Protein 7UBJ (pdb70)

Nearest PDB structures (foldseek):
  4mo1-assembly2_B  TM=9.821E-01  e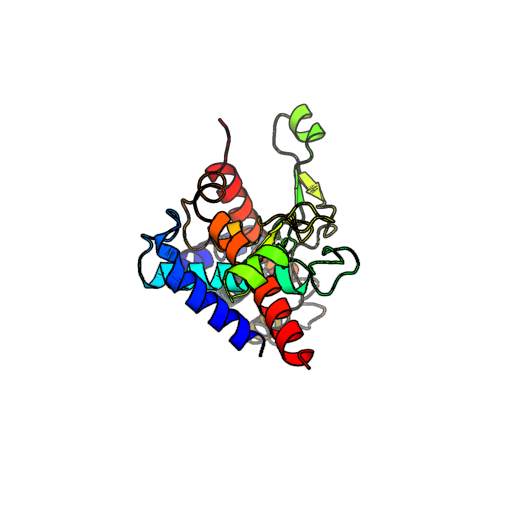=2.673E-22  Lambdavirus lambda
  7ubl-assembly1_A  TM=6.585E-01  e=7.766E-20  Escherichia phage Lambda
  7ubn-assembly1_Q  TM=6.819E-01  e=1.746E-19  Escherichia coli
  7ubm-assembly1_Q  TM=6.775E-01  e=7.863E-19  Escherichia phage Lambda
  4mo1-assembly2_B  TM=1.003E+00  e=5.211E-23  Lambdavirus lambda

Structure (mmCIF, N/CA/C/O backbone):
data_7UBJ
#
_entry.id   7UBJ
#
_cell.length_a   54.341
_cell.length_b   54.341
_cell.length_c   110.090
_cell.angle_alpha   90.000
_cell.angle_beta   90.000
_cell.angle_gamma   120.000
#
_symmetry.space_group_name_H-M   'P 32'
#
loop_
_entity.id
_entity.type
_entity.pdbx_description
1 polymer 'Antitermination protein Q'
2 non-polymer 'ZINC ION'
3 non-polymer 'CHLORIDE ION'
4 non-polymer GLYCEROL
5 non-polymer 1,2-ETHANEDIOL
6 non-polymer DI(HYDROXYETHYL)ETHER
7 non-polymer 'PHOSPHATE ION'
8 water water
#
loop_
_atom_site.group_PDB
_atom_site.id
_atom_site.type_symbol
_atom_site.label_atom_id
_atom_site.label_alt_id
_atom_site.label_comp_id
_atom_site.label_asym_id
_atom_site.label_entity_id
_atom_site.label_seq_id
_atom_site.pdbx_PDB_ins_code
_atom_site.Cartn_x
_atom_site.Cartn_y
_atom_site.Cartn_z
_atom_site.occupancy
_atom_site.B_iso_or_equiv
_atom_site.auth_seq_id
_atom_site.auth_comp_id
_atom_site.auth_asym_id
_atom_site.auth_atom_id
_atom_site.pdbx_PDB_model_num
ATOM 1 N N . SER A 1 1 ? -14.896 1.959 20.254 1.00 38.08 61 SER A N 1
ATOM 2 C CA . SER A 1 1 ? -16.325 2.279 20.226 1.00 47.06 61 SER A CA 1
ATOM 3 C C . SER A 1 1 ? -17.009 1.524 19.086 1.00 43.22 61 SER A C 1
ATOM 4 O O . SER A 1 1 ? -17.498 0.412 19.277 1.00 46.61 61 SER A O 1
ATOM 11 N N . ASP A 1 2 ? -17.065 2.138 17.902 1.00 43.39 62 ASP A N 1
ATOM 12 C CA . ASP A 1 2 ? -17.403 1.380 16.702 1.00 49.53 62 ASP A CA 1
ATOM 13 C C . ASP A 1 2 ? -16.363 0.296 16.450 1.00 37.97 62 ASP A C 1
ATOM 14 O O . ASP A 1 2 ? -16.703 -0.833 16.071 1.00 27.71 62 ASP A O 1
ATOM 23 N N . LYS A 1 3 ? -15.087 0.629 16.656 1.00 42.57 63 LYS A N 1
ATOM 24 C CA . LYS A 1 3 ? -14.009 -0.345 16.507 1.00 32.02 63 LYS A CA 1
ATOM 25 C C . LYS A 1 3 ? -14.117 -1.439 17.557 1.00 28.77 63 LYS A C 1
ATOM 26 O O . LYS A 1 3 ? -13.999 -2.629 17.242 1.00 26.71 63 LYS A O 1
ATOM 45 N N . GLN A 1 4 ? -14.348 -1.062 18.816 1.00 30.90 64 GLN A N 1
ATOM 46 C CA . GLN A 1 4 ? -14.435 -2.074 19.864 1.00 31.72 64 GLN A CA 1
ATOM 47 C C . GLN A 1 4 ? -15.648 -2.973 19.661 1.00 32.13 64 GLN A C 1
ATOM 48 O O . GLN A 1 4 ? -15.581 -4.180 19.920 1.00 26.70 64 GLN A O 1
ATOM 62 N N . LYS A 1 5 ? -16.758 -2.413 19.176 1.00 29.31 65 LYS A N 1
ATOM 63 C CA . LYS A 1 5 ? -17.917 -3.242 18.870 1.00 25.60 65 LYS A CA 1
ATOM 64 C C . LYS A 1 5 ? -17.592 -4.266 17.795 1.00 24.60 65 LYS A C 1
ATOM 65 O O . LYS A 1 5 ? -17.978 -5.437 17.903 1.00 23.82 65 LYS A O 1
ATOM 84 N N . ALA A 1 6 ? -16.886 -3.844 16.737 1.00 22.80 66 ALA A N 1
ATOM 85 C CA . ALA A 1 6 ? -16.535 -4.769 15.663 1.00 19.42 66 ALA A CA 1
ATOM 86 C C . ALA A 1 6 ? -15.569 -5.837 16.156 1.00 15.15 66 ALA A C 1
ATOM 87 O O . ALA A 1 6 ? -15.686 -7.012 15.779 1.00 17.65 66 ALA A O 1
ATOM 94 N N . ILE A 1 7 ? -14.598 -5.441 16.977 1.00 17.02 67 ILE A N 1
ATOM 95 C CA . ILE A 1 7 ? -13.663 -6.405 17.549 1.00 17.62 67 ILE A CA 1
ATOM 96 C C . ILE A 1 7 ? -14.408 -7.406 18.422 1.00 19.11 67 ILE A C 1
ATOM 97 O O . ILE A 1 7 ? -14.180 -8.619 18.342 1.00 17.64 67 ILE A O 1
ATOM 113 N N . ASN A 1 8 ? -15.322 -6.916 19.264 1.00 19.05 68 ASN A N 1
ATOM 114 C CA . ASN A 1 8 ? -16.100 -7.829 20.100 1.00 18.86 68 ASN A CA 1
ATOM 115 C C . ASN A 1 8 ? -16.935 -8.784 19.257 1.00 18.21 68 ASN A C 1
ATOM 116 O O . ASN A 1 8 ? -17.007 -9.978 19.551 1.00 19.19 68 ASN A O 1
ATOM 127 N N . TYR A 1 9 ? -17.581 -8.283 18.199 1.00 18.13 69 TYR A N 1
ATOM 128 C CA . TYR A 1 9 ? -18.311 -9.166 17.300 1.00 18.99 69 TYR A CA 1
ATOM 129 C C . TYR A 1 9 ? -17.396 -10.248 16.738 1.00 18.01 69 TYR A C 1
ATOM 130 O O . TYR A 1 9 ? -17.760 -11.427 16.661 1.00 15.54 69 TYR A O 1
ATOM 148 N N . LEU A 1 10 ? -16.184 -9.863 16.348 1.00 14.98 70 LEU A N 1
ATOM 149 C CA . LEU A 1 10 ? -15.257 -10.813 15.776 1.00 11.30 70 LEU A CA 1
ATOM 150 C C . LEU A 1 10 ? -14.753 -11.805 16.824 1.00 9.68 70 LEU A C 1
ATOM 151 O O . LEU A 1 10 ? -14.579 -12.993 16.530 1.00 13.66 70 LEU A O 1
ATOM 167 N N . MET A 1 11 ? -14.524 -11.332 18.053 1.00 12.73 71 MET A N 1
ATOM 168 C CA A MET A 1 11 ? -14.132 -12.220 19.141 0.55 13.38 71 MET A CA 1
ATOM 169 C CA B MET A 1 11 ? -14.123 -12.230 19.125 0.45 13.41 71 MET A CA 1
ATOM 170 C C . MET A 1 11 ? -15.212 -13.261 19.430 1.00 13.65 71 MET A C 1
ATOM 171 O O . MET A 1 11 ? -14.910 -14.440 19.634 1.00 14.68 71 MET A O 1
ATOM 198 N N . GLN A 1 12 ? -16.484 -12.847 19.436 1.00 16.98 72 GLN A N 1
ATOM 199 C CA . GLN A 1 12 ? -17.572 -13.808 19.657 1.00 18.77 72 GLN A CA 1
ATOM 200 C C . GLN A 1 12 ? -17.620 -14.866 18.555 1.00 14.30 72 GLN A C 1
ATOM 201 O O . GLN A 1 12 ? -17.836 -16.059 18.818 1.00 14.85 72 GLN A O 1
ATOM 215 N N . PHE A 1 13 ? -17.429 -14.454 17.300 1.00 12.26 73 PHE A N 1
ATOM 216 C CA . PHE A 1 13 ? -17.347 -15.405 16.211 1.00 11.86 73 PHE A CA 1
ATOM 217 C C . PHE A 1 13 ? -16.180 -16.372 16.400 1.00 12.06 73 PHE A C 1
ATOM 218 O O . PHE A 1 13 ? -16.307 -17.577 16.166 1.00 12.80 73 PHE A O 1
ATOM 235 N N . ALA A 1 14 ? -15.016 -15.849 16.823 1.00 12.02 74 ALA A N 1
ATOM 236 C CA . ALA A 1 14 ? -13.869 -16.696 17.085 1.00 12.62 74 ALA A CA 1
ATOM 237 C C . ALA A 1 14 ? -14.192 -17.785 18.105 1.00 11.17 74 ALA A C 1
ATOM 238 O O . ALA A 1 14 ? -13.815 -18.941 17.916 1.00 12.91 74 ALA A O 1
ATOM 245 N N . HIS A 1 15 ? -14.913 -17.439 19.168 1.00 13.98 75 HIS A N 1
ATOM 246 C CA . HIS A 1 15 ? -15.299 -18.462 20.138 1.00 13.59 75 HIS A CA 1
ATOM 247 C C . HIS A 1 15 ? -16.219 -19.499 19.507 1.00 15.08 75 HIS A C 1
ATOM 248 O O . HIS A 1 15 ? -16.048 -20.701 19.724 1.00 17.46 75 HIS A O 1
ATOM 262 N N . LYS A 1 16 ? -17.185 -19.045 18.707 1.00 15.84 76 LYS A N 1
ATOM 263 C CA . LYS A 1 16 ? -18.121 -19.967 18.062 1.00 15.13 76 LYS A CA 1
ATOM 264 C C . LYS A 1 16 ? -17.393 -21.011 17.223 1.00 20.99 76 LYS A C 1
ATOM 265 O O . LYS A 1 16 ? -17.740 -22.200 17.263 1.00 19.74 76 LYS A O 1
ATOM 284 N N . VAL A 1 17 ? -16.386 -20.601 16.439 1.00 15.39 77 VAL A N 1
ATOM 285 C CA . VAL A 1 17 ? -15.714 -21.539 15.543 1.00 14.76 77 VAL A CA 1
ATOM 286 C C . VAL A 1 17 ? -14.470 -22.168 16.164 1.00 13.11 77 VAL A C 1
ATOM 287 O O . VAL A 1 17 ? -13.828 -23.015 15.528 1.00 16.08 77 VAL A O 1
ATOM 300 N N . SER A 1 18 ? -14.131 -21.817 17.410 1.00 13.01 78 SER A N 1
ATOM 301 C CA . SER A 1 18 ? -12.835 -22.180 17.971 1.00 12.73 78 SER A CA 1
ATOM 302 C C . SER A 1 18 ? -12.636 -23.691 18.071 1.00 15.90 78 SER A C 1
ATOM 303 O O . SER A 1 18 ? -11.505 -24.173 17.969 1.00 16.74 78 SER A O 1
ATOM 311 N N . GLY A 1 19 ? -13.716 -24.447 18.265 1.00 18.74 79 GLY A N 1
ATOM 312 C CA . GLY A 1 19 ? -13.601 -25.894 18.357 1.00 20.12 79 GLY A CA 1
ATOM 313 C C . GLY A 1 19 ? -13.041 -26.572 17.121 1.00 18.89 79 GLY A C 1
ATOM 314 O O . GLY A 1 19 ? -12.612 -27.722 17.205 1.00 20.50 79 GLY A O 1
ATOM 318 N N . LYS A 1 20 ? -13.036 -25.891 15.968 1.00 17.50 80 LYS A N 1
ATOM 319 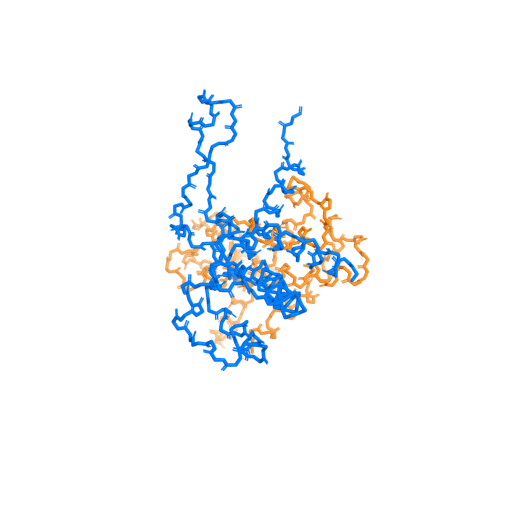C CA . LYS A 1 20 ? -12.479 -26.449 14.744 1.00 18.14 80 LYS A CA 1
ATOM 320 C C . LYS A 1 20 ? -10.958 -26.356 14.650 1.00 17.82 80 LYS A C 1
ATOM 321 O O . LYS A 1 20 ? -10.368 -26.942 13.739 1.00 18.72 80 LYS A O 1
ATOM 340 N N . TYR A 1 21 ? -10.298 -25.629 15.553 1.00 17.04 81 TYR A N 1
ATOM 341 C CA . TYR A 1 21 ? -8.878 -25.327 15.432 1.00 13.39 81 TYR A CA 1
ATOM 342 C C . TYR A 1 21 ? -8.161 -25.924 16.630 1.00 14.48 81 TYR A C 1
ATOM 343 O O . TYR A 1 21 ? -8.364 -25.478 17.766 1.00 15.23 81 TYR A O 1
ATOM 361 N N . ARG A 1 22 ? -7.309 -26.921 16.371 1.00 16.42 82 ARG A N 1
ATOM 362 C CA . ARG A 1 22 ? -6.782 -27.753 17.452 1.00 18.44 82 ARG A CA 1
ATOM 363 C C . ARG A 1 22 ? -5.915 -26.974 18.425 1.00 17.10 82 ARG A C 1
ATOM 364 O O . ARG A 1 22 ? -5.791 -27.364 19.590 1.00 16.98 82 ARG A O 1
ATOM 385 N N . GLY A 1 23 ? -5.279 -25.886 17.981 1.00 12.60 83 GLY A N 1
ATOM 386 C CA . GLY A 1 23 ? -4.419 -25.152 18.872 1.00 13.57 83 GLY A CA 1
ATOM 387 C C . GLY A 1 23 ? -5.126 -24.213 19.812 1.00 13.64 83 GLY A C 1
ATOM 388 O O . GLY A 1 23 ? -4.477 -23.670 20.713 1.00 15.03 83 GLY A O 1
ATOM 392 N N . VAL A 1 24 ? -6.420 -23.974 19.614 1.00 12.00 84 VAL A N 1
ATOM 393 C CA . VAL A 1 24 ? -7.186 -23.173 20.561 1.00 13.29 84 VAL A CA 1
ATOM 394 C C . VAL A 1 24 ? -8.291 -23.955 21.249 1.00 12.62 84 VAL A C 1
ATOM 395 O O . VAL A 1 24 ? -8.696 -23.568 22.352 1.00 13.60 84 VAL A O 1
ATOM 408 N N . ALA A 1 25 ? -8.745 -25.065 20.670 1.00 17.32 85 ALA A N 1
ATOM 409 C CA . ALA A 1 25 ? -9.979 -25.700 21.125 1.00 16.07 85 ALA A CA 1
ATOM 410 C C . ALA A 1 25 ? -9.875 -26.227 22.546 1.00 16.50 85 ALA A C 1
ATOM 411 O O . ALA A 1 25 ? -10.887 -26.273 23.254 1.00 20.68 85 ALA A O 1
ATOM 418 N N . LYS A 1 26 ? -8.692 -26.660 22.974 1.00 14.68 86 LYS A N 1
ATOM 419 C CA . LYS A 1 26 ? -8.541 -27.263 24.295 1.00 16.90 86 LYS A CA 1
ATOM 420 C C . LYS A 1 26 ? -7.721 -26.411 25.255 1.00 17.18 86 LYS A C 1
ATOM 421 O O . LYS A 1 26 ? -7.249 -26.915 26.274 1.00 15.58 86 LYS A O 1
ATOM 440 N N . LEU A 1 27 ? -7.561 -25.116 24.975 1.00 12.21 87 LEU A N 1
ATOM 441 C CA . LEU A 1 27 ? -6.930 -24.249 25.953 1.00 11.16 87 LEU A CA 1
ATOM 442 C C . LEU A 1 27 ? -7.825 -24.068 27.181 1.00 10.05 87 LEU A C 1
ATOM 443 O O . LEU A 1 27 ? -9.061 -24.144 27.107 1.00 11.35 87 LEU A O 1
ATOM 459 N N . GLU A 1 28 ? -7.189 -23.776 28.312 1.00 12.22 88 GLU A N 1
ATOM 460 C CA . GLU A 1 28 ? -7.931 -23.388 29.494 1.00 12.31 88 GLU A CA 1
ATOM 461 C C . GLU A 1 28 ? -8.736 -22.129 29.202 1.00 16.06 88 GLU A C 1
ATOM 462 O O . GLU A 1 28 ? -8.331 -21.283 28.398 1.00 13.14 88 GLU A O 1
ATOM 474 N N . GLY A 1 29 ? -9.887 -21.999 29.861 1.00 12.96 89 GLY A N 1
ATOM 475 C CA . GLY A 1 29 ? -10.817 -20.929 29.527 1.00 11.71 89 GLY A CA 1
ATOM 476 C C . GLY A 1 29 ? -10.205 -19.536 29.569 1.00 14.06 89 GLY 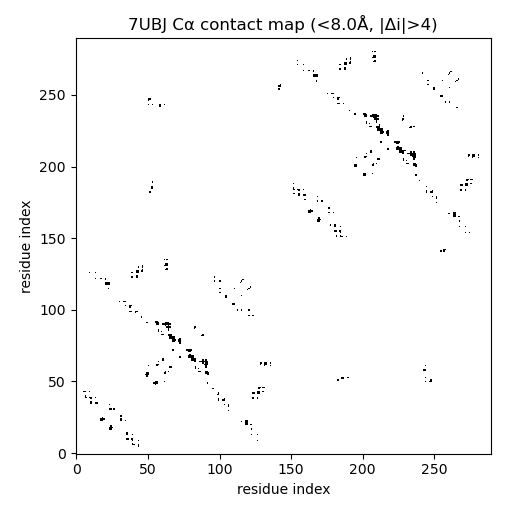A C 1
ATOM 477 O O . GLY A 1 29 ? -10.440 -18.721 28.672 1.00 14.03 89 GLY A O 1
ATOM 481 N N . ASN A 1 30 ? -9.474 -19.217 30.640 1.00 13.10 90 ASN A N 1
ATOM 482 C CA . ASN A 1 30 ? -8.902 -17.876 30.773 1.00 14.58 90 ASN A CA 1
ATOM 483 C C . ASN A 1 30 ? -7.884 -17.590 29.669 1.00 16.22 90 ASN A C 1
ATOM 484 O O . ASN A 1 30 ? -7.902 -16.510 29.056 1.00 15.12 90 ASN A O 1
ATOM 495 N N . THR A 1 31 ? -7.012 -18.548 29.381 1.00 12.94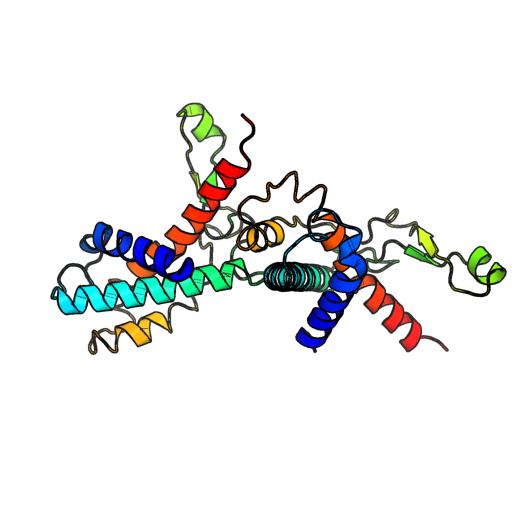 91 THR A N 1
ATOM 496 C CA . THR A 1 31 ? -6.057 -18.382 28.283 1.00 12.85 91 THR A CA 1
ATOM 497 C C . THR A 1 31 ? -6.760 -18.307 26.931 1.00 11.55 91 THR A C 1
ATOM 498 O O . THR A 1 31 ? -6.406 -17.466 26.087 1.00 9.51 91 THR A O 1
ATOM 509 N N . LYS A 1 32 ? -7.733 -19.186 26.685 1.00 9.89 92 LYS A N 1
ATOM 510 C CA . LYS A 1 32 ? -8.489 -19.147 25.445 1.00 8.99 92 LYS A CA 1
ATOM 511 C C . LYS A 1 32 ? -9.085 -17.761 25.227 1.00 10.80 92 LYS A C 1
ATOM 512 O O . LYS A 1 32 ? -9.001 -17.209 24.125 1.00 11.09 92 LYS A O 1
ATOM 531 N N . ALA A 1 33 ? -9.686 -17.178 26.266 1.00 9.72 93 ALA A N 1
ATOM 532 C CA . ALA A 1 33 ? -10.298 -15.862 26.118 1.00 12.04 93 ALA A CA 1
ATOM 533 C C . ALA A 1 33 ? -9.259 -14.830 25.711 1.00 11.85 93 ALA A C 1
ATOM 534 O O . ALA A 1 33 ? -9.513 -14.008 24.817 1.00 11.28 93 ALA A O 1
ATOM 541 N N . LYS A 1 34 ? -8.099 -14.851 26.354 1.00 11.19 94 LYS A N 1
ATOM 542 C CA . LYS A 1 34 ? -7.055 -13.885 26.017 1.00 9.86 94 LYS A CA 1
ATOM 543 C C . LYS A 1 34 ? -6.546 -14.104 24.599 1.00 11.35 94 LYS A C 1
ATOM 544 O O . LYS A 1 34 ? -6.308 -13.137 23.867 1.00 11.16 94 LYS A O 1
ATOM 563 N N . VAL A 1 35 ? -6.354 -15.357 24.196 1.00 8.53 95 VAL A N 1
ATOM 564 C CA . VAL A 1 35 ? -5.859 -15.659 22.852 1.00 7.61 95 VAL A CA 1
ATOM 565 C C . VAL A 1 35 ? -6.847 -15.192 21.795 1.00 9.50 95 VAL A C 1
ATOM 566 O O . VAL A 1 35 ? -6.462 -14.576 20.782 1.00 9.51 95 VAL A O 1
ATOM 579 N N . LEU A 1 36 ? -8.130 -15.508 21.974 1.00 8.47 96 LEU A N 1
ATOM 580 C CA . LEU A 1 36 ? -9.116 -15.102 20.976 1.00 8.98 96 LEU A CA 1
ATOM 581 C C . LEU A 1 36 ? -9.220 -13.585 20.889 1.00 8.33 96 LEU A C 1
ATOM 582 O O . LEU A 1 36 ? -9.430 -13.038 19.797 1.00 9.57 96 LEU A O 1
ATOM 598 N N . GLN A 1 37 ? -9.071 -12.880 22.017 1.00 9.57 97 GLN A N 1
ATOM 599 C CA . GLN A 1 37 ? -9.072 -11.422 21.984 1.00 10.68 97 GLN A CA 1
ATOM 600 C C . GLN A 1 37 ? -7.875 -10.882 21.202 1.00 9.72 97 GLN A C 1
ATOM 601 O O . GLN A 1 37 ? -8.022 -9.940 20.406 1.00 11.78 97 GLN A O 1
ATOM 615 N N . VAL A 1 38 ? -6.688 -11.458 21.397 1.00 8.48 98 VAL A N 1
ATOM 616 C CA . VAL A 1 38 ? -5.520 -11.053 20.608 1.00 7.94 98 VAL A CA 1
ATOM 617 C C . VAL A 1 38 ? -5.780 -11.291 19.126 1.00 7.99 98 VAL A C 1
ATOM 618 O O . VAL A 1 38 ? -5.547 -10.412 18.280 1.00 7.90 98 VAL A O 1
ATOM 631 N N . LEU A 1 39 ? -6.267 -12.488 18.776 1.00 7.93 99 LEU A N 1
ATOM 632 C CA . LEU A 1 39 ? -6.493 -12.804 17.367 1.00 5.23 99 LEU A CA 1
ATOM 633 C C . LEU A 1 39 ? -7.491 -11.838 16.741 1.00 7.60 99 LEU A C 1
ATOM 634 O O . LEU A 1 39 ? -7.279 -11.348 15.622 1.00 7.22 99 LEU A O 1
ATOM 650 N N . ALA A 1 40 ? -8.587 -11.555 17.434 1.00 8.03 100 ALA A N 1
ATOM 651 C CA . ALA A 1 40 ? -9.595 -10.643 16.894 1.00 7.70 100 ALA A CA 1
ATOM 652 C C . ALA A 1 40 ? -9.033 -9.229 16.749 1.00 8.01 100 ALA A C 1
ATOM 653 O O . ALA A 1 40 ? -9.302 -8.547 15.755 1.00 8.87 100 ALA A O 1
ATOM 660 N N . THR A 1 41 ? -8.239 -8.775 17.716 1.00 8.09 101 THR A N 1
ATOM 661 C CA . THR A 1 41 ? -7.701 -7.417 17.655 1.00 8.38 101 THR A CA 1
ATOM 662 C C . THR A 1 41 ? -6.726 -7.276 16.491 1.00 8.07 101 THR A C 1
ATOM 663 O O . THR A 1 41 ? -6.813 -6.320 15.707 1.00 7.86 101 THR A O 1
ATOM 674 N N . PHE A 1 42 ? -5.802 -8.222 16.348 1.00 5.85 102 PHE A N 1
ATOM 675 C CA . PHE A 1 42 ? -4.852 -8.177 15.239 1.00 6.20 102 PHE A CA 1
ATOM 676 C C . PHE A 1 42 ? -5.552 -8.395 13.906 1.00 7.26 102 PHE A C 1
ATOM 677 O O . PHE A 1 42 ? -5.230 -7.725 12.922 1.00 7.93 102 PHE A O 1
ATOM 694 N N . ALA A 1 43 ? -6.526 -9.308 13.845 1.00 6.36 103 ALA A N 1
ATOM 695 C CA . ALA A 1 43 ? -7.195 -9.556 12.566 1.00 7.58 103 ALA A CA 1
ATOM 696 C C . ALA A 1 43 ? -7.973 -8.331 12.105 1.00 7.00 103 ALA A C 1
ATOM 697 O O . ALA A 1 43 ? -7.951 -7.994 10.902 1.00 7.49 103 ALA A O 1
ATOM 704 N N . TYR A 1 44 ? -8.679 -7.664 13.016 1.00 7.40 104 TYR A N 1
ATOM 705 C CA . TYR A 1 44 ? -9.445 -6.470 12.656 1.00 7.72 104 TYR A CA 1
ATOM 706 C C . TYR A 1 44 ? -8.524 -5.352 12.184 1.00 9.19 104 TYR A C 1
ATOM 707 O O . TYR A 1 44 ? -8.817 -4.670 11.198 1.00 8.41 104 TYR A O 1
ATOM 725 N N . ALA A 1 45 ? -7.372 -5.191 12.832 1.00 8.95 105 ALA A N 1
ATOM 726 C CA . ALA A 1 45 ? -6.423 -4.165 12.389 1.00 9.64 105 ALA A CA 1
ATOM 727 C C . ALA A 1 45 ? -5.840 -4.486 11.020 1.00 7.80 105 ALA A C 1
ATOM 728 O O . ALA A 1 45 ? -5.623 -3.575 10.209 1.00 9.23 105 ALA A O 1
ATOM 735 N N . ASP A 1 46 ? -5.545 -5.758 10.755 1.00 7.20 106 ASP A N 1
ATOM 736 C CA . ASP A 1 46 ? -5.041 -6.240 9.473 1.00 7.56 106 ASP A CA 1
ATOM 737 C C . ASP A 1 46 ? -6.062 -5.955 8.371 1.00 9.25 106 ASP A C 1
ATOM 738 O O . ASP A 1 46 ? -5.751 -5.335 7.346 1.00 8.11 106 ASP A O 1
ATOM 747 N N . TYR A 1 47 ? -7.311 -6.336 8.615 1.00 7.46 107 TYR A N 1
ATOM 748 C CA . TYR A 1 47 ? -8.403 -5.984 7.716 1.00 7.95 107 TYR A CA 1
ATOM 749 C C . TYR A 1 47 ? -8.461 -4.477 7.453 1.00 7.92 107 TYR A C 1
ATOM 750 O O . TYR A 1 47 ? -8.498 -4.042 6.288 1.00 9.16 107 TYR A O 1
ATOM 768 N N . CYS A 1 48 ? -8.533 -3.660 8.501 1.00 7.98 108 CYS A N 1
ATOM 769 C CA . CYS A 1 48 ? -8.742 -2.222 8.317 1.00 9.98 108 CYS A CA 1
ATOM 770 C C . CYS A 1 48 ? -7.609 -1.589 7.529 1.00 12.99 108 CYS A C 1
ATOM 771 O O . CYS A 1 48 ? -7.840 -0.778 6.617 1.00 13.04 108 CYS A O 1
ATOM 779 N N . ARG A 1 49 ? -6.370 -1.941 7.852 1.00 8.72 109 ARG A N 1
ATOM 780 C CA . ARG A 1 49 ? -5.251 -1.373 7.111 1.00 11.27 109 ARG A CA 1
ATOM 781 C C . ARG A 1 49 ? -5.292 -1.803 5.652 1.00 13.14 109 ARG A C 1
ATOM 782 O O . ARG A 1 49 ? -5.058 -0.991 4.757 1.00 11.25 109 ARG A O 1
ATOM 803 N N . SER A 1 50 ? -5.671 -3.058 5.379 1.00 10.75 110 SER A N 1
ATOM 804 C CA . SER A 1 50 ? -5.656 -3.562 4.006 1.00 8.90 110 SER A CA 1
ATOM 805 C C . SER A 1 50 ? -6.745 -2.905 3.153 1.00 11.45 110 SER A C 1
ATOM 806 O O . SER A 1 50 ? -6.552 -2.688 1.944 1.00 12.17 110 SER A O 1
ATOM 814 N N . ALA A 1 51 ? -7.886 -2.577 3.741 1.00 8.84 111 ALA A N 1
ATOM 815 C CA . ALA A 1 51 ? -8.930 -1.916 2.968 1.00 8.75 111 ALA A CA 1
ATOM 816 C C . ALA A 1 51 ? -8.572 -0.481 2.645 1.00 9.94 111 ALA A C 1
ATOM 817 O O . ALA A 1 51 ? -9.022 0.071 1.628 1.00 11.19 111 ALA A O 1
ATOM 824 N N . ALA A 1 52 ? -7.778 0.162 3.488 1.00 10.29 112 ALA A N 1
ATOM 825 C CA . ALA A 1 52 ? -7.505 1.583 3.340 1.00 9.99 112 ALA A CA 1
ATOM 826 C C . ALA A 1 52 ? -6.213 1.849 2.602 1.00 8.86 112 ALA A C 1
ATOM 827 O O . ALA A 1 52 ? -5.902 3.022 2.337 1.00 13.94 112 ALA A O 1
ATOM 834 N N . THR A 1 53 ? -5.450 0.816 2.270 1.00 9.55 113 THR A N 1
ATOM 835 C CA . THR A 1 53 ? -4.138 0.971 1.668 1.00 10.87 113 THR A CA 1
ATOM 836 C C . THR A 1 53 ? -4.200 0.513 0.224 1.00 10.61 113 THR A C 1
ATOM 837 O O . THR A 1 53 ? -4.472 -0.674 -0.035 1.00 11.40 113 THR A O 1
ATOM 848 N N . PRO A 1 54 ? -3.954 1.390 -0.758 1.00 9.86 114 PRO A N 1
ATOM 849 C CA . PRO A 1 54 ? -3.940 0.927 -2.150 1.00 8.59 114 PRO A CA 1
ATOM 850 C C . PRO A 1 54 ? -3.059 -0.297 -2.335 1.00 16.45 114 PRO A C 1
ATOM 851 O O . PRO A 1 54 ? -1.925 -0.356 -1.852 1.00 16.47 114 PRO A O 1
ATOM 862 N N . GLY A 1 55 ? -3.613 -1.303 -3.011 1.00 16.07 115 GLY A N 1
ATOM 863 C CA . GLY A 1 55 ? -2.902 -2.514 -3.352 1.00 20.84 115 GLY A CA 1
ATOM 864 C C . GLY A 1 55 ? -2.777 -3.553 -2.257 1.00 19.87 115 GLY A C 1
ATOM 865 O O . GLY A 1 55 ? -2.170 -4.608 -2.503 1.00 22.43 115 GLY A O 1
ATOM 869 N N . ALA A 1 56 ? -3.315 -3.311 -1.062 1.00 13.73 116 ALA A N 1
ATOM 870 C CA . ALA A 1 56 ? -3.054 -4.182 0.075 1.00 12.01 116 ALA A CA 1
ATOM 871 C C . ALA A 1 56 ? -4.033 -5.341 0.178 1.00 18.19 116 ALA A C 1
ATOM 872 O O . ALA A 1 56 ? -3.868 -6.200 1.052 1.00 20.52 116 ALA A O 1
ATOM 879 N N . ARG A 1 57 ? -5.061 -5.340 -0.651 1.00 16.04 117 ARG A N 1
ATOM 880 C CA . ARG A 1 57 ? -5.950 -6.481 -0.808 1.00 16.24 117 ARG A CA 1
ATOM 881 C C . ARG A 1 57 ? -6.376 -6.463 -2.267 1.00 12.82 117 ARG A C 1
ATOM 882 O O . ARG A 1 57 ? -6.228 -5.459 -2.965 1.00 16.35 117 ARG A O 1
ATOM 903 N N . CYS A 1 58 ? -6.877 -7.604 -2.724 1.00 16.91 118 CYS A N 1
ATOM 904 C CA . CYS A 1 58 ? -7.297 -7.734 -4.115 1.00 11.47 118 CYS A CA 1
ATOM 905 C C . CYS A 1 58 ? -8.385 -6.749 -4.496 1.00 15.43 118 CYS A C 1
ATOM 906 O O . CYS A 1 58 ? -9.376 -6.560 -3.783 1.00 15.59 118 CYS A O 1
ATOM 913 N N . ARG A 1 59 ? -8.213 -6.135 -5.670 1.00 17.90 119 ARG A N 1
ATOM 914 C CA . ARG A 1 59 ? -9.102 -5.072 -6.115 1.00 20.70 119 ARG A CA 1
ATOM 915 C C . ARG A 1 59 ? -10.379 -5.576 -6.776 1.00 19.00 119 ARG A C 1
ATOM 916 O O . ARG A 1 59 ? -11.301 -4.776 -6.979 1.00 21.73 119 ARG A O 1
ATOM 937 N N . ASP A 1 60 ? -10.488 -6.875 -7.077 1.00 20.01 120 ASP A N 1
ATOM 938 C CA . ASP A 1 60 ? -11.717 -7.416 -7.648 1.00 20.64 120 ASP A CA 1
ATOM 939 C C . ASP A 1 60 ? -12.665 -7.956 -6.579 1.00 18.02 120 ASP A C 1
ATOM 940 O O . ASP A 1 60 ? -13.872 -7.692 -6.620 1.00 19.89 120 ASP A O 1
ATOM 949 N N . CYS A 1 61 ? -12.130 -8.724 -5.641 1.00 15.67 121 CYS A N 1
ATOM 950 C CA . CYS A 1 61 ? -12.933 -9.311 -4.579 1.00 16.33 121 CYS A CA 1
ATOM 951 C C . CYS A 1 61 ? -12.876 -8.521 -3.289 1.00 15.85 121 CYS A C 1
ATOM 952 O O . CYS A 1 61 ? -13.607 -8.840 -2.343 1.00 12.38 121 CYS A O 1
ATOM 959 N N . HIS A 1 62 ? -12.034 -7.495 -3.214 1.00 11.68 122 HIS A N 1
ATOM 960 C CA . HIS A 1 62 ? -11.911 -6.703 -1.993 1.00 8.23 122 HIS A CA 1
ATOM 961 C C . HIS A 1 62 ? -11.647 -7.570 -0.764 1.00 9.14 122 HIS A C 1
ATOM 962 O O . HIS A 1 62 ? -12.150 -7.314 0.326 1.00 10.94 122 HIS A O 1
ATOM 976 N N . GLY A 1 63 ? -10.793 -8.582 -0.930 1.00 9.89 123 GLY A N 1
ATOM 977 C CA . GLY A 1 63 ? -10.276 -9.348 0.182 1.00 10.92 123 GLY A CA 1
ATOM 978 C C . GLY A 1 63 ? -10.943 -10.679 0.437 1.00 11.70 123 GLY A C 1
ATOM 979 O O . GLY A 1 63 ? -10.409 -11.484 1.201 1.00 11.59 123 GLY A O 1
ATOM 983 N N . THR A 1 64 ? -12.113 -10.928 -0.145 1.00 11.88 124 THR A N 1
ATOM 984 C CA . THR A 1 64 ? -12.812 -12.157 0.222 1.00 11.60 124 THR A CA 1
ATOM 985 C C . THR A 1 64 ? -12.221 -13.397 -0.434 1.00 14.07 124 THR A C 1
ATOM 986 O O . THR A 1 64 ? -12.489 -14.513 0.035 1.00 14.49 124 THR A O 1
ATOM 997 N N . GLY A 1 65 ? -11.450 -13.242 -1.512 1.00 12.20 125 GLY A N 1
ATOM 998 C CA . GLY A 1 65 ? -10.984 -14.356 -2.311 1.00 16.45 125 GLY A CA 1
ATOM 999 C C . GLY A 1 65 ? -12.043 -14.988 -3.187 1.00 14.53 125 GLY A C 1
ATOM 1000 O O . GLY A 1 65 ? -11.740 -15.966 -3.883 1.00 19.05 125 GLY A O 1
ATOM 1004 N N . ARG A 1 66 ? -13.272 -14.491 -3.169 1.00 13.96 126 ARG A N 1
ATOM 1005 C CA . ARG A 1 66 ? -14.374 -15.166 -3.849 1.00 16.22 126 ARG A CA 1
ATOM 1006 C C . ARG A 1 66 ? -15.078 -14.221 -4.806 1.00 18.55 126 ARG A C 1
ATOM 1007 O O . ARG A 1 66 ? -15.033 -12.997 -4.663 1.00 20.37 126 ARG A O 1
ATOM 1028 N N . ALA A 1 67 ? -15.776 -14.811 -5.779 1.00 17.01 127 ALA A N 1
ATOM 1029 C CA . ALA A 1 67 ? -16.631 -14.081 -6.699 1.00 17.80 127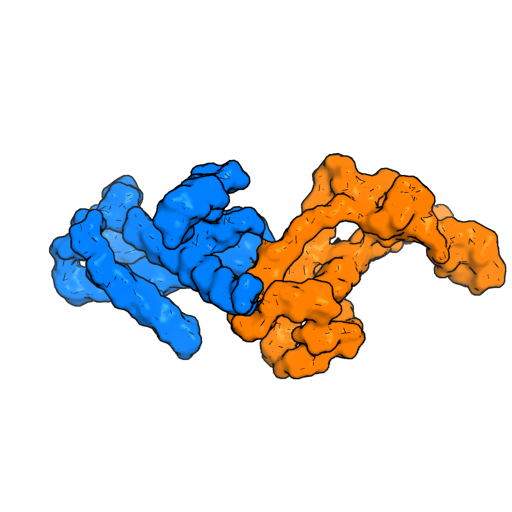 ALA A CA 1
ATOM 1030 C C . ALA A 1 67 ? -17.938 -14.843 -6.848 1.00 19.10 127 ALA A C 1
ATOM 1031 O O . ALA A 1 67 ? -18.011 -16.029 -6.524 1.00 18.54 127 ALA A O 1
ATOM 1038 N N . VAL A 1 68 ? -18.974 -14.156 -7.336 1.00 18.37 128 VAL A N 1
ATOM 1039 C CA . VAL A 1 68 ? -20.252 -14.819 -7.608 1.00 17.62 128 VAL A CA 1
ATOM 1040 C C . VAL A 1 68 ? -20.112 -15.681 -8.858 1.00 19.48 128 VAL A C 1
ATOM 1041 O O . VAL A 1 68 ? -19.606 -15.224 -9.891 1.00 22.95 128 VAL A O 1
ATOM 1054 N N . ASP A 1 69 ? -20.559 -16.940 -8.767 1.00 17.51 129 ASP A N 1
ATOM 1055 C CA . ASP A 1 69 ? -20.708 -17.823 -9.929 1.00 21.25 129 ASP A CA 1
ATOM 1056 C C . ASP A 1 69 ? -22.091 -17.539 -10.498 1.00 15.29 129 ASP A C 1
ATOM 1057 O O . ASP A 1 69 ? -23.099 -17.983 -9.950 1.00 16.33 129 ASP A O 1
ATOM 1066 N N . ILE A 1 70 ? -22.146 -16.777 -11.596 1.00 18.48 130 ILE A N 1
ATOM 1067 C CA . ILE A 1 70 ? -23.430 -16.299 -12.105 1.00 20.17 130 ILE A CA 1
ATOM 1068 C C . ILE A 1 70 ? -24.334 -17.468 -12.499 1.00 14.66 130 ILE A C 1
ATOM 1069 O O . ILE A 1 70 ? -25.512 -17.511 -12.135 1.00 16.33 130 ILE A O 1
ATOM 1085 N N . ALA A 1 71 ? -23.786 -18.436 -13.249 1.00 20.17 131 ALA A N 1
ATOM 1086 C CA . ALA A 1 71 ? -24.616 -19.521 -13.769 1.00 16.46 131 ALA A CA 1
ATOM 1087 C C . ALA A 1 71 ? -25.117 -20.436 -12.663 1.00 15.46 131 ALA A C 1
ATOM 1088 O O . ALA A 1 71 ? -26.275 -20.868 -12.680 1.00 15.97 131 ALA A O 1
ATOM 1095 N N . LYS A 1 72 ? -24.258 -20.765 -11.702 1.00 14.24 132 LYS A N 1
ATOM 1096 C CA . LYS A 1 72 ? -24.707 -21.610 -10.601 1.00 14.27 132 LYS A CA 1
ATOM 1097 C C . LYS A 1 72 ? -25.672 -20.877 -9.690 1.00 14.47 132 LYS A C 1
ATOM 1098 O O . LYS A 1 72 ? -26.589 -21.486 -9.137 1.00 13.59 132 LYS A O 1
ATOM 1117 N N . THR A 1 73 ? -25.473 -19.562 -9.504 1.00 14.91 133 THR A N 1
ATOM 1118 C CA . THR A 1 73 ? -26.413 -18.778 -8.716 1.00 13.92 133 THR A CA 1
ATOM 1119 C C . THR A 1 73 ? -27.804 -18.804 -9.342 1.00 12.50 133 THR A C 1
ATOM 1120 O O . THR A 1 73 ? -28.807 -18.946 -8.642 1.00 15.41 133 THR A O 1
ATOM 1131 N N . LYS A 1 74 ? -27.877 -18.727 -10.669 1.00 14.11 134 LYS A N 1
ATOM 1132 C CA . LYS A 1 74 ? -29.172 -18.827 -11.324 1.00 14.61 134 LYS A CA 1
ATOM 1133 C C . LYS A 1 74 ? -29.770 -20.230 -11.165 1.00 14.15 134 LYS A C 1
ATOM 1134 O O . LYS A 1 74 ? -30.948 -20.372 -10.824 1.00 17.16 134 LYS A O 1
ATOM 1153 N N . LEU A 1 75 ? -28.954 -21.266 -11.358 1.00 15.57 135 LEU A N 1
ATOM 1154 C CA . LEU A 1 75 ? -29.467 -22.634 -11.317 1.00 14.45 135 LEU A CA 1
ATOM 1155 C C . LEU A 1 75 ? -30.030 -22.970 -9.944 1.00 17.40 135 LEU A C 1
ATOM 1156 O O . LEU A 1 75 ? -31.103 -23.573 -9.824 1.00 15.10 135 LEU A O 1
ATOM 1172 N N . TRP A 1 76 ? -29.312 -22.598 -8.888 1.00 12.11 136 TRP A N 1
ATOM 1173 C CA . TRP A 1 76 ? -29.652 -22.999 -7.539 1.00 12.73 136 TRP A CA 1
ATOM 1174 C C . TRP A 1 76 ? -30.556 -22.010 -6.806 1.00 14.58 136 TRP A C 1
ATOM 1175 O O . TRP A 1 76 ? -31.041 -22.343 -5.720 1.00 15.96 136 TRP A O 1
ATOM 1196 N N . GLY A 1 77 ? -30.816 -20.834 -7.373 1.00 19.18 137 GLY A N 1
ATOM 1197 C CA . GLY A 1 77 ? -31.689 -19.875 -6.709 1.00 21.90 137 GLY A CA 1
ATOM 1198 C C . GLY A 1 77 ? -31.131 -19.322 -5.417 1.00 21.40 137 GLY A C 1
ATOM 1199 O O . GLY A 1 77 ? -31.902 -18.932 -4.531 1.00 25.53 137 GLY A O 1
ATOM 1203 N N . ARG A 1 78 ? -29.812 -19.333 -5.267 1.00 17.04 138 ARG A N 1
ATOM 1204 C CA . ARG A 1 78 ? -29.120 -18.783 -4.109 1.00 18.49 138 ARG A CA 1
ATOM 1205 C C . ARG A 1 78 ? -27.738 -18.365 -4.585 1.00 22.88 138 ARG A C 1
ATOM 1206 O O . ARG A 1 78 ? -27.248 -18.844 -5.610 1.00 18.48 138 ARG A O 1
ATOM 1227 N N . VAL A 1 79 ? -27.096 -17.463 -3.839 1.00 19.43 139 VAL A N 1
ATOM 1228 C CA . VAL A 1 79 ? -25.753 -17.053 -4.228 1.00 18.04 139 VAL A CA 1
ATOM 1229 C C . VAL A 1 79 ? -24.786 -18.223 -4.091 1.00 14.86 139 VAL A C 1
ATOM 1230 O O . VAL A 1 79 ? -24.613 -18.789 -3.005 1.00 21.80 139 VAL A O 1
ATOM 1243 N N . VAL A 1 80 ? -24.152 -18.598 -5.201 1.00 15.40 140 VAL A N 1
ATOM 1244 C CA . VAL A 1 80 ? -23.084 -19.587 -5.229 1.00 15.16 140 VAL A CA 1
ATOM 1245 C C . VAL A 1 80 ? -21.809 -18.862 -5.622 1.00 14.65 140 VAL A C 1
ATOM 1246 O O . VAL A 1 80 ? -21.793 -18.136 -6.619 1.00 17.23 140 VAL A O 1
ATOM 1259 N N . GLU A 1 81 ? -20.748 -19.075 -4.861 1.00 19.05 141 GLU A N 1
ATOM 1260 C CA . GLU A 1 81 ? -19.477 -18.421 -5.126 1.00 16.74 141 GLU A CA 1
ATOM 1261 C C . GLU A 1 81 ? -18.500 -19.350 -5.834 1.00 24.04 141 GLU A C 1
ATOM 1262 O O . GLU A 1 81 ? -18.659 -20.578 -5.871 1.00 18.44 141 GLU A O 1
ATOM 1274 N N . LYS A 1 82 ? -17.465 -18.732 -6.391 1.00 16.41 142 LYS A N 1
ATOM 1275 C CA . LYS A 1 82 ? -16.335 -19.404 -6.991 1.00 16.31 142 LYS A CA 1
ATOM 1276 C C . LYS A 1 82 ? -15.077 -18.681 -6.532 1.00 19.78 142 LYS A C 1
ATOM 1277 O O . LYS A 1 82 ? -15.140 -17.626 -5.889 1.00 18.28 142 LYS A O 1
ATOM 1296 N N . GLU A 1 83 ? -13.930 -19.232 -6.885 1.00 18.98 143 GLU A N 1
ATOM 1297 C CA . GLU A 1 83 ? -12.669 -18.559 -6.596 1.00 21.13 143 GLU A CA 1
ATOM 1298 C C . GLU A 1 83 ? -12.574 -17.251 -7.372 1.00 18.55 143 GLU A C 1
ATOM 1299 O O . GLU A 1 83 ? -12.994 -17.160 -8.530 1.00 22.17 143 GLU A O 1
ATOM 1311 N N . CYS A 1 84 ? -12.025 -16.218 -6.715 1.00 18.82 144 CYS A N 1
ATOM 1312 C CA . CYS A 1 84 ? -11.703 -14.969 -7.404 1.00 19.07 144 CYS A CA 1
ATOM 1313 C C . CYS A 1 84 ? -10.542 -15.222 -8.359 1.00 18.90 144 CYS A C 1
ATOM 1314 O O . CYS A 1 84 ? -9.465 -15.645 -7.932 1.00 20.79 144 CYS A O 1
ATOM 1321 N N . GLY A 1 85 ? -10.756 -14.931 -9.641 1.00 22.30 145 GLY A N 1
ATOM 1322 C CA . GLY A 1 85 ? -9.741 -15.247 -10.637 1.00 30.28 145 GLY A CA 1
ATOM 1323 C C . GLY A 1 85 ? -8.493 -14.395 -10.507 1.00 38.63 145 GLY A C 1
ATOM 1324 O O . GLY A 1 85 ? -7.376 -14.868 -10.746 1.00 32.11 145 GLY A O 1
ATOM 1328 N N . ARG A 1 86 ? -8.659 -13.128 -10.123 1.00 25.83 146 ARG A N 1
ATOM 1329 C CA . ARG A 1 86 ? -7.517 -12.225 -10.079 1.00 23.67 146 ARG A CA 1
ATOM 1330 C C . ARG A 1 86 ? -6.506 -12.658 -9.027 1.00 29.47 146 ARG A C 1
ATOM 1331 O O . ARG A 1 86 ? -5.321 -12.824 -9.330 1.00 31.72 146 ARG A O 1
ATOM 1352 N N . CYS A 1 87 ? -6.945 -12.844 -7.777 1.00 19.22 147 CYS A N 1
ATOM 1353 C CA . CYS A 1 87 ? -6.018 -13.221 -6.716 1.00 20.79 147 CYS A CA 1
ATOM 1354 C C . CYS A 1 87 ? -5.934 -14.727 -6.500 1.00 21.60 147 CYS A C 1
ATOM 1355 O O . CYS A 1 87 ? -5.201 -15.165 -5.602 1.00 24.72 147 CYS A O 1
ATOM 1362 N N . LYS A 1 88 ? -6.642 -15.523 -7.309 1.00 22.90 148 LYS A N 1
ATOM 1363 C CA . LYS A 1 88 ? -6.760 -16.971 -7.127 1.00 28.76 148 LYS A CA 1
ATOM 1364 C C . LYS A 1 88 ? -6.994 -17.307 -5.660 1.00 31.82 148 LYS A C 1
ATOM 1365 O O . LYS A 1 88 ? -6.388 -18.229 -5.104 1.00 28.26 148 LYS A O 1
ATOM 1384 N N . GLY A 1 89 ? -7.871 -16.537 -5.023 1.00 21.45 149 GLY A N 1
ATOM 1385 C CA . GLY A 1 89 ? -8.359 -16.861 -3.706 1.00 18.82 149 GLY A CA 1
ATOM 1386 C C . GLY A 1 89 ? -7.552 -16.366 -2.528 1.00 23.58 149 GLY A C 1
ATOM 1387 O O . GLY A 1 89 ? -7.958 -16.615 -1.390 1.00 24.93 149 GLY A O 1
ATOM 1391 N N . VAL A 1 90 ? -6.428 -15.669 -2.743 1.00 17.66 150 VAL A N 1
ATOM 1392 C CA . VAL A 1 90 ? -5.636 -15.224 -1.596 1.00 22.63 150 VAL A CA 1
ATOM 1393 C C . VAL A 1 90 ? -6.319 -14.057 -0.888 1.00 21.88 150 VAL A C 1
ATOM 1394 O O . VAL A 1 90 ? -6.346 -13.998 0.353 1.00 21.67 150 VAL A O 1
ATOM 1407 N N . GLY A 1 91 ? -6.885 -13.134 -1.649 1.00 16.31 151 GLY A N 1
ATOM 1408 C CA . GLY A 1 91 ? -7.594 -11.984 -1.117 1.00 15.81 151 GLY A CA 1
ATOM 1409 C C . GLY A 1 91 ? -6.775 -10.857 -0.514 1.00 15.27 151 GLY A C 1
ATOM 1410 O O . GLY A 1 91 ? -7.014 -9.683 -0.826 1.00 17.48 151 GLY A O 1
ATOM 1414 N N . TYR A 1 92 ? -5.856 -11.190 0.386 1.00 17.27 152 TYR A N 1
ATOM 1415 C CA . TYR A 1 92 ? -5.156 -10.197 1.193 1.00 17.99 152 TYR A CA 1
ATOM 1416 C C . TYR A 1 92 ? -3.778 -10.732 1.556 1.00 13.16 152 TYR A C 1
ATOM 1417 O O . TYR A 1 92 ? -3.571 -11.942 1.652 1.00 16.26 152 TYR A O 1
ATOM 1435 N N . SER A 1 93 ? -2.823 -9.819 1.767 1.00 17.90 153 SER A N 1
ATOM 1436 C CA . SER A 1 93 ? -1.475 -10.247 2.099 1.00 19.77 153 SER A CA 1
ATOM 1437 C C . SER A 1 93 ? -1.442 -11.010 3.423 1.00 17.99 153 SER A C 1
ATOM 1438 O O . SER A 1 93 ? -2.094 -10.619 4.396 1.00 16.11 153 SER A O 1
ATOM 1446 N N . ARG A 1 94 ? -0.633 -12.064 3.478 1.00 16.83 154 ARG A N 1
ATOM 1447 C CA . ARG A 1 94 ? -0.488 -12.872 4.684 1.00 18.25 154 ARG A CA 1
ATOM 1448 C C . ARG A 1 94 ? 0.694 -12.446 5.560 1.00 17.36 154 ARG A C 1
ATOM 1449 O O . ARG A 1 94 ? 0.918 -13.048 6.613 1.00 18.82 154 ARG A O 1
ATOM 1470 N N . MET A 1 95 ? 1.426 -11.416 5.159 1.00 19.30 155 MET A N 1
ATOM 1471 C CA . MET A 1 95 ? 2.624 -11.017 5.880 1.00 18.58 155 MET A CA 1
ATOM 1472 C C . MET A 1 95 ? 2.291 -10.420 7.245 1.00 21.09 155 MET A C 1
ATOM 1473 O O . MET A 1 95 ? 3.058 -10.627 8.191 1.00 20.56 155 MET A O 1
ATOM 1487 N N . PRO A 1 96 ? 1.186 -9.677 7.402 1.00 13.52 156 PRO A N 1
ATOM 1488 C CA . PRO A 1 96 ? 0.899 -9.105 8.729 1.00 13.30 156 PRO A CA 1
ATOM 1489 C C . PRO A 1 96 ? 0.704 -10.128 9.832 1.00 17.41 156 PRO A C 1
ATOM 1490 O O . PRO A 1 96 ? 0.766 -9.758 11.014 1.00 18.74 156 PRO A O 1
ATOM 1501 N N . ALA A 1 97 ? 0.451 -11.397 9.505 1.00 16.16 157 ALA A N 1
ATOM 1502 C CA . ALA A 1 97 ? 0.178 -12.399 10.535 1.00 19.35 157 ALA A CA 1
ATOM 1503 C C . ALA A 1 97 ? 1.344 -12.650 11.506 1.00 16.85 157 ALA A C 1
ATOM 1504 O O . ALA A 1 97 ? 1.099 -13.142 12.610 1.00 16.70 157 ALA A O 1
ATOM 1511 N N . SER A 1 98 ? 2.592 -12.337 11.138 1.00 15.39 158 SER A N 1
ATOM 1512 C CA A SER A 1 98 ? 3.726 -12.561 12.034 0.66 11.81 158 SER A CA 1
ATOM 1513 C CA B SER A 1 98 ? 3.709 -12.584 12.046 0.34 11.89 158 SER A CA 1
ATOM 1514 C C . SER A 1 98 ? 3.577 -11.792 13.348 1.00 10.00 158 SER A C 1
ATOM 1515 O O . SER A 1 98 ? 3.987 -12.274 14.415 1.00 10.76 158 SER A O 1
ATOM 1530 N N . ALA A 1 99 ? 3.011 -10.594 13.289 1.00 12.37 159 ALA A N 1
ATOM 1531 C CA . ALA A 1 99 ? 2.813 -9.800 14.500 1.00 10.37 159 ALA A CA 1
ATOM 1532 C C . ALA A 1 99 ? 1.823 -10.485 15.436 1.00 8.41 159 ALA A C 1
ATOM 1533 O O . ALA A 1 99 ? 2.009 -10.477 16.662 1.00 8.46 159 ALA A O 1
ATOM 1540 N N . ALA A 1 100 ? 0.752 -11.056 14.875 1.00 9.84 160 ALA A N 1
ATOM 1541 C CA . ALA A 1 100 ? -0.197 -11.812 15.679 1.00 10.14 160 ALA A CA 1
ATOM 1542 C C . ALA A 1 100 ? 0.452 -13.038 16.308 1.00 8.25 160 ALA A C 1
ATOM 1543 O O . ALA A 1 100 ? 0.194 -13.357 17.476 1.00 9.10 160 ALA A O 1
ATOM 1550 N N . TYR A 1 101 ? 1.303 -13.742 15.556 1.00 7.41 161 TYR A N 1
ATOM 1551 C CA . TYR A 1 101 ? 2.008 -14.884 16.127 1.00 10.19 161 TYR A CA 1
ATOM 1552 C C . TYR A 1 101 ? 2.805 -14.473 17.354 1.00 9.52 161 TYR A C 1
ATOM 1553 O O . TYR A 1 101 ? 2.736 -15.121 18.403 1.00 9.46 161 TYR A O 1
ATOM 1571 N N . ARG A 1 102 ? 3.545 -13.364 17.260 1.00 7.55 162 ARG A N 1
ATOM 1572 C CA . ARG A 1 102 ? 4.334 -12.921 18.405 1.00 8.99 162 ARG A CA 1
ATOM 1573 C C . ARG A 1 102 ? 3.460 -12.606 19.609 1.00 10.62 162 ARG A C 1
ATOM 1574 O O . ARG A 1 102 ? 3.809 -12.964 20.737 1.00 12.30 162 ARG A O 1
ATOM 1595 N N . ALA A 1 103 ? 2.311 -11.964 19.393 1.00 10.13 163 ALA A N 1
ATOM 1596 C CA . ALA A 1 103 ? 1.439 -11.635 20.519 1.00 10.36 163 ALA A CA 1
ATOM 1597 C C . ALA A 1 103 ? 0.833 -12.888 21.138 1.00 10.66 163 ALA A C 1
ATOM 1598 O O . ALA A 1 103 ? 0.653 -12.960 22.366 1.00 14.92 163 ALA A O 1
ATOM 1605 N N . VAL A 1 104 ? 0.528 -13.891 20.327 1.00 8.42 164 VAL A N 1
ATOM 1606 C CA . VAL A 1 104 ? -0.028 -15.140 20.860 1.00 9.24 164 VAL A CA 1
ATOM 1607 C C . VAL A 1 104 ? 1.021 -15.917 21.645 1.00 14.19 164 VAL A C 1
ATOM 1608 O O . VAL A 1 104 ? 0.698 -16.577 22.646 1.00 14.39 164 VAL A O 1
ATOM 1621 N N . THR A 1 105 ? 2.291 -15.871 21.216 1.00 14.47 165 THR A N 1
ATOM 1622 C CA . THR A 1 105 ? 3.333 -16.606 21.944 1.00 15.30 165 THR A CA 1
ATOM 1623 C C . THR A 1 105 ? 3.549 -16.052 23.336 1.00 19.39 165 THR A C 1
ATOM 1624 O O . THR A 1 105 ? 4.020 -16.778 24.221 1.00 23.08 165 THR A O 1
ATOM 1635 N N . MET A 1 106 ? 3.235 -14.776 23.565 1.00 17.27 166 MET A N 1
ATOM 1636 C CA A MET A 1 106 ? 3.328 -14.255 24.921 0.59 20.62 166 MET A CA 1
ATOM 1637 C CA B MET A 1 106 ? 3.302 -14.227 24.913 0.41 20.63 166 MET A CA 1
ATOM 1638 C C . MET A 1 106 ? 2.339 -14.952 25.845 1.00 20.83 166 MET A C 1
ATOM 1639 O O . MET A 1 106 ? 2.573 -15.021 27.057 1.00 24.58 166 MET A O 1
ATOM 1666 N N . LEU A 1 107 ? 1.248 -15.492 25.297 1.00 17.54 167 LEU A N 1
ATOM 1667 C CA . LEU A 1 107 ? 0.245 -16.233 26.062 1.00 14.09 167 LEU A CA 1
ATOM 1668 C C . LEU A 1 107 ? 0.416 -17.743 25.998 1.00 20.40 167 LEU A C 1
ATOM 1669 O O . LEU A 1 107 ? -0.012 -18.446 26.930 1.00 19.71 167 LEU A O 1
ATOM 1685 N N . ILE A 1 108 ? 0.988 -18.257 24.911 1.00 15.21 168 ILE A N 1
ATOM 1686 C CA . ILE A 1 108 ? 1.309 -19.669 24.715 1.00 17.39 168 ILE A CA 1
ATOM 1687 C C . ILE A 1 108 ? 2.804 -19.757 24.405 1.00 18.87 168 ILE A C 1
ATOM 1688 O O . ILE A 1 108 ? 3.184 -19.910 23.234 1.00 18.99 168 ILE A O 1
ATOM 1704 N N . PRO A 1 109 ? 3.686 -19.685 25.410 1.00 24.74 169 PRO A N 1
ATOM 1705 C CA . PRO A 1 109 ? 5.127 -19.522 25.130 1.00 31.26 169 PRO A CA 1
ATOM 1706 C C . PRO A 1 109 ? 5.817 -20.714 24.465 1.00 28.07 169 PRO A C 1
ATOM 1707 O O . PRO A 1 109 ? 6.977 -20.570 24.062 1.00 26.28 169 PRO A O 1
ATOM 1718 N N . ASN A 1 110 ? 5.187 -21.877 24.350 1.00 20.27 170 ASN A N 1
ATOM 1719 C CA . ASN A 1 110 ? 5.816 -23.003 23.672 1.00 22.51 170 ASN A CA 1
ATOM 1720 C C . ASN A 1 110 ? 5.287 -23.215 22.258 1.00 25.74 170 ASN A C 1
ATOM 1721 O O . ASN A 1 110 ? 5.538 -24.268 21.659 1.00 23.52 170 ASN A O 1
ATOM 1732 N N . LEU A 1 111 ? 4.556 -22.248 21.709 1.00 18.21 171 LEU A N 1
ATOM 1733 C CA . LEU A 1 111 ? 3.954 -22.401 20.391 1.00 17.65 171 LEU A CA 1
ATOM 1734 C C . LEU A 1 111 ? 4.965 -22.029 19.308 1.00 19.50 171 LEU A C 1
ATOM 1735 O O . LEU A 1 111 ? 5.283 -20.853 19.126 1.00 16.54 171 LEU A O 1
ATOM 1751 N N . THR A 1 112 ? 5.448 -23.023 18.558 1.00 17.64 172 THR A N 1
ATOM 1752 C CA . THR A 1 112 ? 6.349 -22.748 17.450 1.00 14.70 172 THR A CA 1
ATOM 1753 C C . THR A 1 112 ? 5.590 -22.203 16.243 1.00 18.25 172 THR A C 1
ATOM 1754 O O . THR A 1 112 ? 4.374 -22.384 16.104 1.00 15.88 172 THR A O 1
ATOM 1765 N N . GLN A 1 113 ? 6.326 -21.548 15.337 1.00 12.94 173 GLN A N 1
ATOM 1766 C CA A GLN A 1 113 ? 5.675 -20.982 14.163 0.54 18.05 173 GLN A CA 1
ATOM 1767 C CA B GLN A 1 113 ? 5.694 -20.984 14.150 0.46 18.03 173 GLN A CA 1
ATOM 1768 C C . GLN A 1 113 ? 5.063 -22.057 13.269 1.00 17.91 173 GLN A C 1
ATOM 1769 O O . GLN A 1 113 ? 3.950 -21.840 12.775 1.00 16.68 173 GLN A O 1
ATOM 1796 N N . PRO A 1 114 ? 5.695 -23.215 13.047 1.00 18.38 174 PRO A N 1
ATOM 1797 C CA . PRO A 1 114 ? 5.006 -24.244 12.245 1.00 21.65 174 PRO A CA 1
ATOM 1798 C C . PRO A 1 114 ? 3.777 -24.821 12.931 1.00 16.99 174 PRO A C 1
ATOM 1799 O O . PRO A 1 114 ? 2.785 -25.108 12.247 1.00 21.26 174 PRO A O 1
ATOM 1810 N N . THR A 1 115 ? 3.793 -24.966 14.258 1.00 18.18 175 TH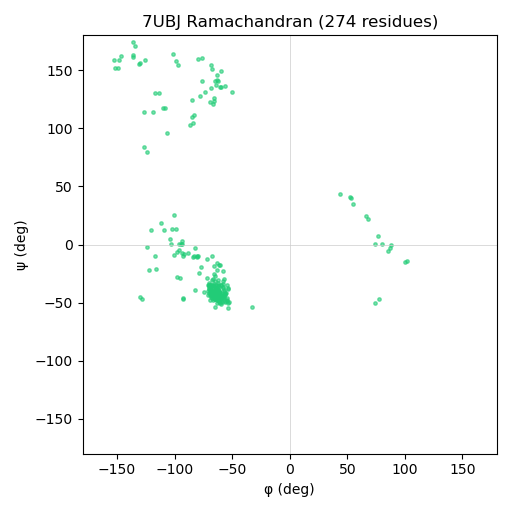R A N 1
ATOM 1811 C CA . THR A 1 115 ? 2.591 -25.407 14.969 1.00 21.40 175 THR A CA 1
ATOM 1812 C C . THR A 1 115 ? 1.503 -24.341 14.919 1.00 22.68 175 THR A C 1
ATOM 1813 O O . THR A 1 115 ? 0.325 -24.663 14.735 1.00 20.86 175 THR A O 1
ATOM 1824 N N . TRP A 1 116 ? 1.885 -23.063 15.064 1.00 17.93 176 TRP A N 1
ATOM 1825 C CA . TRP A 1 116 ? 0.971 -21.952 14.801 1.00 15.24 176 TRP A CA 1
ATOM 1826 C C . TRP A 1 116 ? 0.371 -22.048 13.402 1.00 13.99 176 TRP A C 1
ATOM 1827 O O . TRP A 1 116 ? -0.853 -21.962 13.239 1.00 12.41 176 TRP A O 1
ATOM 1848 N N . SER A 1 117 ? 1.207 -22.258 12.380 1.00 12.96 177 SER A N 1
ATOM 1849 C CA . SER A 1 117 ? 0.719 -22.280 11.005 1.00 12.49 177 SER A CA 1
ATOM 1850 C C . SER A 1 117 ? -0.353 -23.348 10.799 1.00 13.30 177 SER A C 1
ATOM 1851 O O . SER A 1 117 ? -1.321 -23.140 10.056 1.00 15.96 177 SER A O 1
ATOM 1859 N N . ARG A 1 118 ? -0.209 -24.488 11.454 1.00 14.93 178 ARG A N 1
ATOM 1860 C CA A ARG A 1 118 ? -1.142 -25.588 11.247 0.56 17.69 178 ARG A CA 1
ATOM 1861 C CA B ARG A 1 118 ? -1.143 -25.587 11.245 0.44 17.72 178 ARG A CA 1
ATOM 1862 C C . ARG A 1 118 ? -2.367 -25.499 12.149 1.00 15.89 178 ARG A C 1
ATOM 1863 O O . ARG A 1 118 ? -3.475 -25.828 11.716 1.00 17.73 178 ARG A O 1
ATOM 1904 N N . THR A 1 119 ? -2.190 -25.044 13.394 1.00 13.50 179 THR A N 1
ATOM 1905 C CA . THR A 1 119 ? -3.203 -25.231 14.420 1.00 11.97 179 THR A CA 1
ATOM 1906 C C . THR A 1 119 ? -3.820 -23.954 14.977 1.00 14.77 179 THR A C 1
ATOM 1907 O O . THR A 1 119 ? -4.801 -24.056 15.722 1.00 14.47 179 THR A O 1
ATOM 1918 N N . VAL A 1 120 ? -3.277 -22.771 14.666 1.00 11.58 180 VAL A N 1
ATOM 1919 C CA . VAL A 1 120 ? -3.847 -21.530 15.177 1.00 9.27 180 VAL A CA 1
ATOM 1920 C C . VAL A 1 120 ? -4.059 -20.506 14.066 1.00 10.75 180 VAL A C 1
ATOM 1921 O O . VAL A 1 120 ? -5.106 -19.843 14.007 1.00 10.78 180 VAL A O 1
ATOM 1934 N N . LYS A 1 121 ? -3.057 -20.339 13.204 1.00 10.35 181 LYS A N 1
ATOM 1935 C CA . LYS A 1 121 ? -3.158 -19.365 12.119 1.00 10.76 181 LYS A CA 1
ATOM 1936 C C . LYS A 1 121 ? -4.407 -19.536 11.262 1.00 11.80 181 LYS A C 1
ATOM 1937 O O . LYS A 1 121 ? -4.973 -18.514 10.844 1.00 11.39 181 LYS A O 1
ATOM 1956 N N . PRO A 1 122 ? -4.891 -20.748 10.961 1.00 10.87 182 PRO A N 1
ATOM 1957 C CA . PRO A 1 122 ? -6.152 -20.828 10.205 1.00 12.89 182 PRO A CA 1
ATOM 1958 C C . PRO A 1 122 ? -7.306 -20.120 10.876 1.00 10.54 182 PRO A C 1
ATOM 1959 O O . PRO A 1 122 ? -8.175 -19.584 10.175 1.00 13.51 182 PRO A O 1
ATOM 1970 N N . LEU A 1 123 ? -7.338 -20.034 12.205 1.00 10.08 183 LEU A N 1
ATOM 1971 C CA . LEU A 1 123 ? -8.369 -19.224 12.844 1.00 9.25 183 LEU A CA 1
ATOM 1972 C C . LEU A 1 123 ? -8.120 -17.734 12.614 1.00 9.54 183 LEU A C 1
ATOM 1973 O O . LEU A 1 123 ? -9.055 -16.978 12.339 1.00 9.81 183 LEU A O 1
ATOM 1989 N N . TYR A 1 124 ? -6.866 -17.289 12.739 1.00 9.14 184 TYR A N 1
ATOM 1990 C CA . TYR A 1 124 ? -6.544 -15.902 12.412 1.00 8.43 184 TYR A CA 1
ATOM 1991 C C . TYR A 1 124 ? -7.026 -15.535 11.010 1.00 7.91 184 TYR A C 1
ATOM 1992 O O . TYR A 1 124 ? -7.690 -14.511 10.819 1.00 9.03 184 TYR A O 1
ATOM 2010 N N . ASP A 1 125 ? -6.698 -16.363 10.023 1.00 8.18 185 ASP A N 1
ATOM 2011 C CA . ASP A 1 125 ? -7.130 -16.098 8.659 1.00 10.36 185 ASP A CA 1
ATOM 2012 C C . ASP A 1 125 ? -8.649 -16.145 8.529 1.00 11.15 185 ASP A C 1
ATOM 2013 O O . ASP A 1 125 ? -9.237 -15.315 7.822 1.00 11.80 185 ASP A O 1
ATOM 2022 N N . ALA A 1 126 ? -9.305 -17.070 9.232 1.00 10.35 186 ALA A N 1
ATOM 2023 C CA . ALA A 1 126 ? -10.767 -17.075 9.225 1.00 13.64 186 ALA A CA 1
ATOM 2024 C C . ALA A 1 126 ? -11.335 -15.745 9.704 1.00 11.11 186 ALA A C 1
ATOM 2025 O O . ALA A 1 126 ? -12.334 -15.246 9.160 1.00 11.37 186 ALA A O 1
ATOM 2032 N N . LEU A 1 127 ? -10.720 -15.135 10.727 1.00 8.25 187 LEU A N 1
ATOM 2033 C CA . LEU A 1 127 ? -11.186 -13.849 11.212 1.00 8.41 187 LEU A CA 1
ATOM 2034 C C . LEU A 1 127 ? -10.919 -12.711 10.219 1.00 7.63 187 LEU A C 1
ATOM 2035 O O . LEU A 1 127 ? -11.753 -11.804 10.090 1.00 7.78 187 LEU A O 1
ATOM 2051 N N . VAL A 1 128 ? -9.740 -12.685 9.583 1.00 9.50 188 VAL A N 1
ATOM 2052 C CA . VAL A 1 128 ? -9.469 -11.607 8.619 1.00 9.11 188 VAL A CA 1
ATOM 2053 C C . VAL A 1 128 ? -10.473 -11.674 7.480 1.00 8.51 188 VAL A C 1
ATOM 2054 O O . VAL A 1 128 ? -11.135 -10.682 7.142 1.00 9.23 188 VAL A O 1
ATOM 2067 N N . VAL A 1 129 ? -10.651 -12.872 6.925 1.00 8.57 189 VAL A N 1
ATOM 2068 C CA . VAL A 1 129 ? -11.556 -13.007 5.785 1.00 9.82 189 VAL A CA 1
ATOM 2069 C C . VAL A 1 129 ? -12.996 -12.750 6.207 1.00 10.33 189 VAL A C 1
ATOM 2070 O O . VAL A 1 129 ? -13.789 -12.216 5.420 1.00 9.59 189 VAL A O 1
ATOM 2083 N N . GLN A 1 130 ? -13.349 -13.060 7.456 1.00 9.41 190 GLN A N 1
ATOM 2084 C CA . GLN A 1 130 ? -14.690 -12.750 7.930 1.00 8.07 190 GLN A CA 1
ATOM 2085 C C . GLN A 1 130 ? -14.975 -11.260 7.799 1.00 9.67 190 GLN A C 1
ATOM 2086 O O . GLN A 1 130 ? -16.090 -10.852 7.472 1.00 9.19 190 GLN A O 1
ATOM 2100 N N . CYS A 1 131 ? -13.964 -10.414 8.050 1.00 7.81 191 CYS A N 1
ATOM 2101 C CA . CYS A 1 131 ? -14.159 -8.992 7.957 1.00 8.48 191 CYS A CA 1
ATOM 2102 C C . CYS A 1 131 ? -14.374 -8.553 6.499 1.00 7.11 191 CYS A C 1
ATOM 2103 O O . CYS A 1 131 ? -15.250 -7.718 6.229 1.00 9.31 191 CYS A O 1
ATOM 2111 N N . HIS A 1 132 ? -13.584 -9.082 5.580 1.00 7.43 192 HIS A N 1
ATOM 2112 C CA . HIS A 1 132 ? -13.767 -8.760 4.163 1.00 7.38 192 HIS A CA 1
ATOM 2113 C C . HIS A 1 132 ? -15.141 -9.219 3.683 1.00 8.66 192 HIS A C 1
ATOM 2114 O O . HIS A 1 132 ? -15.806 -8.506 2.916 1.00 8.91 192 HIS A O 1
ATOM 2128 N N . LYS A 1 133 ? -15.590 -10.392 4.152 1.00 8.59 193 LYS A N 1
ATOM 2129 C CA . LYS A 1 133 ? -16.915 -10.909 3.749 1.00 7.48 193 LYS A CA 1
ATOM 2130 C C . LYS A 1 133 ? -18.042 -10.059 4.309 1.00 9.44 193 LYS A C 1
ATOM 2131 O O . LYS A 1 133 ? -19.043 -9.807 3.613 1.00 10.58 193 LYS A O 1
ATOM 2150 N N . GLU A 1 134 ? -17.934 -9.599 5.558 1.00 7.51 194 GLU A N 1
ATOM 2151 C CA . GLU A 1 134 ? -18.933 -8.693 6.115 1.00 9.88 194 GLU A CA 1
ATOM 2152 C C . GLU A 1 134 ? -19.042 -7.417 5.295 1.00 10.58 194 GLU A C 1
ATOM 2153 O O . GLU A 1 134 ? -20.141 -6.920 5.023 1.00 11.21 194 GLU A O 1
ATOM 2165 N N . GLU A 1 135 ? -17.898 -6.843 4.914 1.00 9.57 195 GLU A N 1
ATOM 2166 C CA . GLU A 1 135 ? -17.910 -5.650 4.087 1.00 9.74 195 GLU A CA 1
ATOM 2167 C C . GLU A 1 135 ? -18.575 -5.917 2.744 1.00 9.88 195 GLU A C 1
ATOM 2168 O O . GLU A 1 135 ? -19.325 -5.074 2.239 1.00 11.51 195 GLU A O 1
ATOM 2180 N N . SER A 1 136 ? -18.315 -7.073 2.155 1.00 9.33 196 SER A N 1
ATOM 2181 C CA . SER A 1 136 ? -18.902 -7.385 0.855 1.00 11.68 196 SER A CA 1
ATOM 2182 C C . SER A 1 136 ? -20.424 -7.521 0.960 1.00 14.03 196 SER A C 1
ATOM 2183 O O . SER A 1 136 ? -21.147 -7.044 0.078 1.00 11.49 196 SER A O 1
ATOM 2191 N N . ILE A 1 137 ? -20.918 -8.170 2.017 1.00 13.61 197 ILE A N 1
ATOM 2192 C CA . ILE A 1 137 ? -22.368 -8.303 2.208 1.00 12.57 197 ILE A CA 1
ATOM 2193 C C . ILE A 1 137 ? -23.002 -6.942 2.440 1.00 13.50 197 ILE A C 1
ATOM 2194 O O . ILE A 1 137 ? -24.035 -6.615 1.845 1.00 12.66 197 ILE A O 1
ATOM 2210 N N . ALA A 1 138 ? -22.412 -6.122 3.316 1.00 11.32 198 ALA A N 1
ATOM 2211 C CA . ALA A 1 138 ? -22.932 -4.787 3.551 1.00 13.96 198 ALA A CA 1
ATOM 2212 C C . ALA A 1 138 ? -22.996 -3.985 2.252 1.00 14.84 198 ALA A C 1
ATOM 2213 O O . ALA A 1 138 ? -23.965 -3.254 2.018 1.00 14.87 198 ALA A O 1
ATOM 2220 N N . ASP A 1 139 ? -21.972 -4.112 1.393 1.00 12.41 199 ASP A N 1
ATOM 2221 C CA . ASP A 1 139 ? -21.959 -3.417 0.109 1.00 10.99 199 ASP A CA 1
ATOM 2222 C C . ASP A 1 139 ? -23.061 -3.936 -0.811 1.00 12.27 199 ASP A C 1
ATOM 2223 O O . ASP A 1 139 ? -23.735 -3.147 -1.495 1.00 11.40 199 ASP A O 1
ATOM 2232 N N . ASN A 1 140 ? -23.235 -5.252 -0.862 1.00 12.55 200 ASN A N 1
ATOM 2233 C CA . ASN A 1 140 ? -24.273 -5.853 -1.700 1.00 13.49 200 ASN A CA 1
ATOM 2234 C C . ASN A 1 140 ? -25.646 -5.340 -1.302 1.00 17.68 200 ASN A C 1
ATOM 2235 O O . ASN A 1 140 ? -26.451 -4.951 -2.162 1.00 18.92 200 ASN A O 1
ATOM 2246 N N . ILE A 1 141 ? -25.913 -5.272 -0.003 1.00 12.71 201 ILE A N 1
ATOM 2247 C CA . ILE A 1 141 ? -27.209 -4.791 0.470 1.00 17.34 201 ILE A CA 1
ATOM 2248 C C . ILE A 1 141 ? -27.381 -3.309 0.162 1.00 22.14 201 ILE A C 1
ATOM 2249 O O . ILE A 1 141 ? -28.441 -2.876 -0.310 1.00 20.35 201 ILE A O 1
ATOM 2265 N N . LEU A 1 142 ? -26.354 -2.503 0.436 1.00 15.83 202 LEU A N 1
ATOM 2266 C CA . LEU A 1 142 ? -26.446 -1.066 0.233 1.00 12.11 202 LEU A CA 1
ATOM 2267 C C . LEU A 1 142 ? -26.743 -0.740 -1.223 1.00 16.19 202 LEU A C 1
ATOM 2268 O O . LEU A 1 142 ? -27.450 0.236 -1.523 1.00 18.80 202 LEU A O 1
ATOM 2284 N N . ASN A 1 143 ? -26.213 -1.536 -2.141 1.00 11.58 203 ASN A N 1
ATOM 2285 C CA . ASN A 1 143 ? -26.246 -1.208 -3.559 1.00 12.64 203 ASN A CA 1
ATOM 2286 C C . ASN A 1 143 ? -27.189 -2.077 -4.379 1.00 18.42 203 ASN A C 1
ATOM 2287 O O . ASN A 1 143 ? -27.153 -2.010 -5.614 1.00 18.31 203 ASN A O 1
ATOM 2298 N N . ALA A 1 144 ? -28.055 -2.845 -3.739 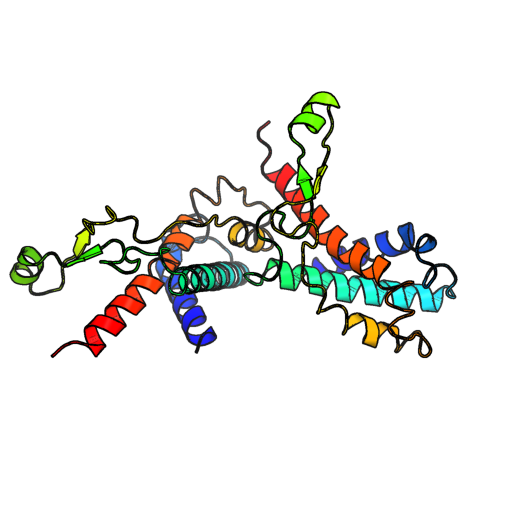1.00 16.42 204 ALA A N 1
ATOM 2299 C CA . ALA A 1 144 ? -28.928 -3.747 -4.491 1.00 17.09 204 ALA A CA 1
ATOM 2300 C C . ALA A 1 144 ? -29.870 -2.975 -5.418 1.00 15.81 204 ALA A C 1
ATOM 2301 O O . ALA A 1 144 ? -30.335 -1.873 -5.110 1.00 17.24 204 ALA A O 1
ATOM 2308 N N . VAL A 1 145 ? -30.167 -3.578 -6.565 1.00 23.61 205 VAL A N 1
ATOM 2309 C CA . VAL A 1 145 ? -31.132 -3.008 -7.499 1.00 26.41 205 VAL A CA 1
ATOM 2310 C C . VAL A 1 145 ? -32.383 -3.869 -7.400 1.00 36.09 205 VAL A C 1
ATOM 2311 O O . VAL A 1 145 ? -32.477 -4.919 -8.044 1.00 33.96 205 VAL A O 1
ATOM 2324 N N . THR A 1 146 ? -33.341 -3.431 -6.584 1.00 30.91 206 THR A N 1
ATOM 2325 C CA . THR A 1 146 ? -34.517 -4.238 -6.271 1.00 43.84 206 THR A CA 1
ATOM 2326 C C . THR A 1 146 ? -35.731 -3.362 -5.968 1.00 33.07 206 THR A C 1
ATOM 2327 O O . THR A 1 146 ? -36.851 -3.698 -6.357 1.00 58.75 206 THR A O 1
ATOM 2338 N N . ASP B 1 2 ? 8.826 11.786 0.127 1.00 42.88 62 ASP B N 1
ATOM 2339 C CA . ASP B 1 2 ? 8.433 12.488 -1.091 1.00 39.81 62 ASP B CA 1
ATOM 2340 C C . ASP B 1 2 ? 7.051 12.069 -1.586 1.00 39.77 62 ASP B C 1
ATOM 2341 O O . ASP B 1 2 ? 6.289 12.900 -2.088 1.00 29.13 62 ASP B O 1
ATOM 2349 N N . LYS B 1 3 ? 6.750 10.772 -1.469 1.00 32.44 63 LYS B N 1
ATOM 2350 C CA . LYS B 1 3 ? 5.400 10.294 -1.763 1.00 26.06 63 LYS B CA 1
ATOM 2351 C C . LYS B 1 3 ? 4.380 10.959 -0.851 1.00 28.63 63 LYS B C 1
ATOM 2352 O O . LYS B 1 3 ? 3.365 11.488 -1.313 1.00 21.67 63 LYS B O 1
ATOM 2371 N N . GLN B 1 4 ? 4.625 10.925 0.467 1.00 29.56 64 GLN B N 1
ATOM 2372 C CA . GLN B 1 4 ? 3.671 11.514 1.400 1.00 29.20 64 GLN B CA 1
ATOM 2373 C C . GLN B 1 4 ? 3.524 13.007 1.170 1.00 24.61 64 GLN B C 1
ATOM 2374 O O . GLN B 1 4 ? 2.431 13.560 1.334 1.00 28.98 64 GLN B O 1
ATOM 2388 N N . LYS B 1 5 ? 4.601 13.684 0.763 1.00 26.41 65 LYS B N 1
ATOM 2389 C CA . LYS B 1 5 ? 4.489 15.088 0.406 1.00 32.45 65 LYS B CA 1
ATOM 2390 C C . LYS B 1 5 ? 3.556 15.282 -0.779 1.00 29.52 65 LYS B C 1
ATOM 2391 O O . LYS B 1 5 ? 2.728 16.200 -0.789 1.00 22.55 65 LYS B O 1
ATOM 2410 N N . ALA B 1 6 ? 3.688 14.438 -1.805 1.00 22.13 66 ALA B N 1
ATOM 2411 C CA . ALA B 1 6 ? 2.821 14.550 -2.969 1.00 20.12 66 ALA B CA 1
ATOM 2412 C C . ALA B 1 6 ? 1.360 14.308 -2.594 1.00 11.71 66 ALA B C 1
ATOM 2413 O O . ALA B 1 6 ? 0.465 15.021 -3.052 1.00 15.68 66 ALA B O 1
ATOM 2420 N N . ILE B 1 7 ? 1.111 13.277 -1.796 1.00 15.76 67 ILE B N 1
ATOM 2421 C CA . ILE B 1 7 ? -0.257 12.975 -1.364 1.00 14.64 67 ILE B CA 1
ATOM 2422 C C . ILE B 1 7 ? -0.812 14.114 -0.519 1.00 18.30 67 ILE B C 1
ATOM 2423 O O . ILE B 1 7 ? -1.952 14.552 -0.698 1.00 17.50 67 ILE B O 1
ATOM 2439 N N . ASN B 1 8 ? -0.007 14.634 0.414 1.00 23.58 68 ASN B N 1
ATOM 2440 C CA . ASN B 1 8 ? -0.501 15.721 1.250 1.00 25.08 68 ASN B CA 1
ATOM 2441 C C . ASN B 1 8 ? -0.826 16.954 0.409 1.00 18.23 68 ASN B C 1
ATOM 2442 O O . ASN B 1 8 ? -1.839 17.625 0.636 1.00 23.40 68 ASN B O 1
ATOM 2453 N N . TYR B 1 9 ? -0.011 17.238 -0.616 1.00 18.07 69 TYR B N 1
ATOM 2454 C CA . TYR B 1 9 ? -0.310 18.298 -1.556 1.00 15.73 69 TYR B CA 1
ATOM 2455 C C . TYR B 1 9 ? -1.617 18.041 -2.301 1.00 19.02 69 TYR B C 1
ATOM 2456 O O . TYR B 1 9 ? -2.421 18.953 -2.524 1.00 16.95 69 TYR B O 1
ATOM 2474 N N . LEU B 1 10 ? -1.823 16.798 -2.744 1.00 16.43 70 LEU B N 1
ATOM 2475 C CA . LEU B 1 10 ? -3.056 16.483 -3.442 1.00 15.82 70 LEU B CA 1
ATOM 2476 C C . LEU B 1 10 ? -4.248 16.591 -2.505 1.00 10.94 70 LEU B C 1
ATOM 2477 O O . LEU B 1 10 ? -5.334 17.011 -2.913 1.00 12.71 70 LEU B O 1
ATOM 2493 N N . MET B 1 11 ? -4.047 16.214 -1.245 1.00 16.98 71 MET B N 1
ATOM 2494 C CA . MET B 1 11 ? -5.081 16.340 -0.230 1.00 16.62 71 MET B CA 1
ATOM 2495 C C . MET B 1 11 ? -5.475 17.790 -0.018 1.00 15.95 71 MET B C 1
ATOM 2496 O O . MET B 1 11 ? -6.665 18.121 0.041 1.00 18.30 71 MET B O 1
ATOM 2510 N N . GLN B 1 12 ? -4.491 18.688 0.068 1.00 17.59 72 GLN B N 1
ATOM 2511 C CA . GLN B 1 12 ? -4.804 20.099 0.260 1.00 16.80 72 GLN B CA 1
ATOM 2512 C C . GLN B 1 12 ? -5.569 20.656 -0.926 1.00 16.44 72 GLN B C 1
ATOM 2513 O O . GLN B 1 12 ? -6.468 21.489 -0.770 1.00 20.18 72 GLN B O 1
ATOM 2527 N N . PHE B 1 13 ? -5.215 20.218 -2.143 1.00 14.71 73 PHE B N 1
ATOM 2528 C CA . PHE B 1 13 ? -5.950 20.639 -3.319 1.00 14.61 73 PHE B CA 1
ATOM 2529 C C . PHE B 1 13 ? -7.383 20.111 -3.294 1.00 13.88 73 PHE B C 1
ATOM 2530 O O . PHE B 1 13 ? -8.321 20.828 -3.652 1.00 16.00 73 PHE B O 1
ATOM 2547 N N . ALA B 1 14 ? -7.564 18.849 -2.879 1.00 15.09 74 ALA B N 1
ATOM 2548 C CA . ALA B 1 14 ? -8.907 18.292 -2.747 1.00 14.18 74 ALA B CA 1
ATOM 2549 C C . ALA B 1 14 ? -9.765 19.147 -1.828 1.00 17.55 74 ALA B C 1
ATOM 2550 O O . ALA B 1 14 ? -10.947 19.388 -2.111 1.00 17.11 74 ALA B O 1
ATOM 2557 N N . HIS B 1 15 ? -9.187 19.611 -0.715 1.00 18.57 75 HIS B N 1
ATOM 2558 C CA . HIS B 1 15 ? -9.903 20.520 0.179 1.00 18.48 75 HIS B CA 1
ATOM 2559 C C . HIS B 1 15 ? -10.287 21.808 -0.526 1.00 16.99 75 HIS B C 1
ATOM 2560 O O . HIS B 1 15 ? -11.427 22.273 -0.408 1.00 25.49 75 HIS B O 1
ATOM 2574 N N . LYS B 1 16 ? -9.358 22.396 -1.287 1.00 19.07 76 LYS B N 1
ATOM 2575 C CA . LYS B 1 16 ? -9.638 23.649 -1.982 1.00 21.58 76 LYS B CA 1
ATOM 2576 C C . LYS B 1 16 ? -10.852 23.526 -2.899 1.00 30.34 76 LYS B C 1
ATOM 2577 O O . LYS B 1 16 ? -11.696 24.429 -2.949 1.00 24.90 76 LYS B O 1
ATOM 2596 N N . VAL B 1 17 ? -10.954 22.423 -3.647 1.00 21.31 77 VAL B N 1
ATOM 2597 C CA . VAL B 1 17 ? -12.016 22.266 -4.637 1.00 20.82 77 VAL B CA 1
ATOM 2598 C C . VAL B 1 17 ? -13.208 21.490 -4.103 1.00 18.24 77 VAL B C 1
ATOM 2599 O O . VAL B 1 17 ? -14.170 21.266 -4.852 1.00 22.01 77 VAL B O 1
ATOM 2612 N N . SER B 1 18 ? -13.171 21.058 -2.846 1.00 21.27 78 SER B N 1
ATOM 2613 C CA . SER B 1 18 ? -14.195 20.141 -2.344 1.00 21.45 78 SER B CA 1
ATOM 2614 C C . SER B 1 18 ? -15.595 20.729 -2.473 1.00 27.44 78 SER B C 1
ATOM 2615 O O . SER B 1 18 ? -16.561 19.991 -2.702 1.00 24.01 78 SER B O 1
ATOM 2623 N N . GLY B 1 19 ? -15.726 22.051 -2.376 1.00 29.56 79 GLY B N 1
ATOM 2624 C CA . GLY B 1 19 ? -17.039 22.668 -2.453 1.00 33.89 79 GLY B CA 1
ATOM 2625 C C . GLY B 1 19 ? -17.798 22.370 -3.730 1.00 38.20 79 GLY B C 1
ATOM 2626 O O . GLY B 1 19 ? -19.032 22.465 -3.743 1.00 33.03 79 GLY B O 1
ATOM 2630 N N . LYS B 1 20 ? -17.096 22.009 -4.805 1.00 27.57 80 LYS B N 1
ATOM 2631 C CA . LYS B 1 20 ? -17.722 21.783 -6.098 1.00 22.31 80 LYS B CA 1
ATOM 2632 C C . LYS B 1 20 ? -18.330 20.390 -6.236 1.00 20.31 80 LYS B C 1
ATOM 2633 O O . LYS B 1 20 ? -18.928 20.104 -7.276 1.00 28.95 80 LYS B O 1
ATOM 2652 N N . TYR B 1 21 ? -18.189 19.531 -5.230 1.00 24.26 81 TYR B N 1
ATOM 2653 C CA . TYR B 1 21 ? -18.564 18.125 -5.336 1.00 20.18 81 TYR B CA 1
ATOM 2654 C C . TYR B 1 21 ? -19.508 17.776 -4.194 1.00 22.29 81 TYR B C 1
ATOM 2655 O O . TYR B 1 21 ? -19.104 17.770 -3.027 1.00 22.85 81 TYR B O 1
ATOM 2673 N N . ARG B 1 22 ? -20.766 17.451 -4.540 1.00 28.09 82 ARG B N 1
ATOM 2674 C CA . ARG B 1 22 ? -21.824 17.353 -3.533 1.00 25.51 82 ARG B CA 1
ATOM 2675 C C . ARG B 1 22 ? -21.514 16.307 -2.473 1.00 24.36 82 ARG B C 1
ATOM 2676 O O . ARG B 1 22 ? -21.859 16.479 -1.297 1.00 28.67 82 ARG B O 1
ATOM 2697 N N . GLY B 1 23 ? -20.870 15.209 -2.858 1.00 20.57 83 GLY B N 1
ATOM 2698 C CA . GLY B 1 23 ? -20.626 14.132 -1.920 1.00 18.36 83 GLY B CA 1
ATOM 2699 C C . GLY B 1 23 ? -19.583 14.421 -0.854 1.00 19.73 83 GLY B C 1
ATOM 2700 O O . GLY B 1 23 ? -19.473 13.633 0.093 1.00 21.43 83 GLY B O 1
ATOM 2704 N N . VAL B 1 24 ? -18.802 15.489 -0.992 1.00 18.71 84 VAL B N 1
ATOM 2705 C CA . VAL B 1 24 ? -17.829 15.855 0.034 1.00 18.52 84 VAL B CA 1
ATOM 2706 C C . VAL B 1 24 ? -18.033 17.261 0.590 1.00 22.63 84 VAL B C 1
ATOM 2707 O O . VAL B 1 24 ? -17.582 17.528 1.715 1.00 23.70 84 VAL B O 1
ATOM 2720 N N . ALA B 1 25 ? -18.710 18.150 -0.139 1.00 27.89 85 ALA B N 1
ATOM 2721 C CA . ALA B 1 25 ? -18.774 19.562 0.224 1.00 30.31 85 ALA B CA 1
ATOM 2722 C C . ALA B 1 25 ? -19.473 19.807 1.557 1.00 42.85 85 ALA B C 1
ATOM 2723 O O . ALA B 1 25 ? -19.327 20.897 2.119 1.00 37.58 85 ALA B O 1
ATOM 2730 N N . LYS B 1 26 ? -20.217 18.833 2.081 1.00 36.34 86 LYS B N 1
ATOM 2731 C CA . LYS B 1 26 ? -20.920 19.012 3.347 1.00 38.87 86 LYS B CA 1
ATOM 2732 C C . LYS B 1 26 ? -20.503 18.015 4.423 1.00 44.08 86 LYS B C 1
ATOM 2733 O O . LYS B 1 26 ? -21.182 17.913 5.451 1.00 34.01 86 LYS B O 1
ATOM 2752 N N . LEU B 1 27 ? -19.416 17.272 4.228 1.00 29.14 87 LEU B N 1
ATOM 2753 C CA . LEU B 1 27 ? -18.956 16.372 5.275 1.00 27.02 87 LEU B CA 1
ATOM 2754 C C . LEU B 1 27 ? -18.452 17.163 6.485 1.00 33.45 87 LEU B C 1
ATOM 2755 O O . LEU B 1 27 ? -17.948 18.279 6.354 1.00 31.71 87 LEU B O 1
ATOM 2771 N N . GLU B 1 28 ? -18.578 16.560 7.667 1.00 38.62 88 GLU B N 1
ATOM 2772 C CA . GLU B 1 28 ? -18.102 17.187 8.899 1.00 48.04 88 GLU B CA 1
ATOM 2773 C C . GLU B 1 28 ? -16.585 17.088 9.017 1.00 38.58 88 GLU B C 1
ATOM 2774 O O . GLU B 1 28 ? -15.988 16.060 8.680 1.00 40.07 88 GLU B O 1
ATOM 2786 N N . GLY B 1 29 ? -15.981 18.166 9.513 1.00 44.32 89 GLY B N 1
ATOM 2787 C CA . GLY B 1 29 ? -14.554 18.394 9.489 1.00 35.33 89 GLY B CA 1
ATOM 2788 C C . GLY B 1 29 ? -13.61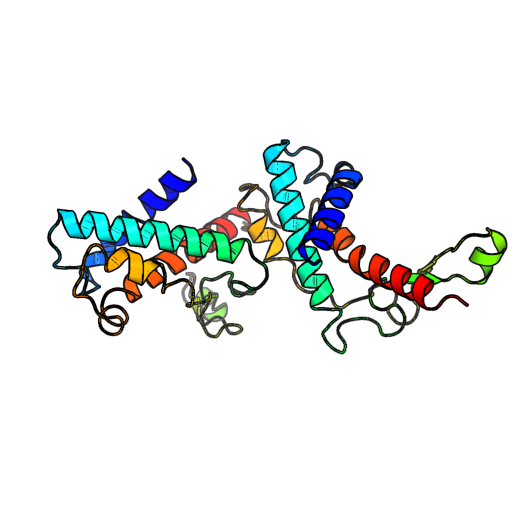4 17.210 9.585 1.00 32.49 89 GLY B C 1
ATOM 2789 O O . GLY B 1 29 ? -12.715 17.040 8.745 1.00 29.83 89 GLY B O 1
ATOM 2793 N N . ASN B 1 30 ? -13.787 16.386 10.613 1.00 25.41 90 ASN B N 1
ATOM 2794 C CA . ASN B 1 30 ? -12.911 15.229 10.804 1.00 31.89 90 ASN B CA 1
ATOM 2795 C C . ASN B 1 30 ? -13.143 14.178 9.718 1.00 30.15 90 ASN B C 1
ATOM 2796 O O . ASN B 1 30 ? -12.190 13.656 9.118 1.00 21.46 90 ASN B O 1
ATOM 2807 N N . THR B 1 31 ? -14.406 13.850 9.461 1.00 20.43 91 THR B N 1
ATOM 2808 C CA . THR B 1 31 ? -14.725 12.897 8.406 1.00 19.96 91 THR B CA 1
ATOM 2809 C C . THR B 1 31 ? -14.290 13.421 7.041 1.00 19.38 91 THR B C 1
ATOM 2810 O O . THR B 1 31 ? -13.745 12.663 6.228 1.00 17.28 91 THR B O 1
ATOM 2821 N N . LYS B 1 32 ? -14.517 14.702 6.770 1.00 16.10 92 LYS B N 1
ATOM 2822 C CA . LYS B 1 32 ? -14.104 15.267 5.490 1.00 18.40 92 LYS B CA 1
ATOM 2823 C C . LYS B 1 32 ? -12.604 15.103 5.278 1.00 24.68 92 LYS B C 1
ATOM 2824 O O . LYS B 1 32 ? -12.158 14.713 4.193 1.00 17.43 92 LYS B O 1
ATOM 2843 N N . ALA B 1 33 ? -11.803 15.378 6.303 1.00 18.63 93 ALA B N 1
ATOM 2844 C CA . ALA B 1 33 ? -10.364 15.233 6.143 1.00 18.23 93 ALA B CA 1
ATOM 2845 C C . ALA B 1 33 ? -9.986 13.789 5.858 1.00 14.95 93 ALA B C 1
ATOM 2846 O O . ALA B 1 33 ? -9.114 13.523 5.014 1.00 16.77 93 ALA B O 1
ATOM 2853 N N . LYS B 1 34 ? -10.615 12.838 6.542 1.00 14.41 94 LYS B N 1
ATOM 2854 C CA . LYS B 1 34 ? -10.252 11.445 6.347 1.00 13.14 94 LYS B CA 1
ATOM 2855 C C . LYS B 1 34 ? -10.666 10.975 4.956 1.00 12.16 94 LYS B C 1
ATOM 2856 O O . LYS B 1 34 ? -9.941 10.200 4.319 1.00 12.73 94 LYS B O 1
ATOM 2875 N N . VAL B 1 35 ? -11.823 11.424 4.484 1.00 13.54 95 VAL B N 1
ATOM 2876 C CA . VAL B 1 35 ? -12.276 11.038 3.137 1.00 11.74 95 VAL B CA 1
ATOM 2877 C C . VAL B 1 35 ? -11.329 11.602 2.086 1.00 13.01 95 VAL B C 1
ATOM 2878 O O . VAL B 1 35 ? -10.948 10.910 1.126 1.00 11.05 95 VAL B O 1
ATOM 2891 N N . LEU B 1 36 ? -10.977 12.879 2.206 1.00 12.63 96 LEU B N 1
ATOM 2892 C CA . LEU B 1 36 ? -10.096 13.479 1.208 1.00 13.49 96 LEU B CA 1
ATOM 2893 C C . LEU B 1 36 ? -8.708 12.844 1.238 1.00 10.74 96 LEU B C 1
ATOM 2894 O O . LEU B 1 36 ? -8.089 12.684 0.179 1.00 10.51 96 LEU B O 1
ATOM 2910 N N . GLN B 1 37 ? -8.218 12.439 2.412 1.00 11.10 97 GLN B N 1
ATOM 2911 C CA . GLN B 1 37 ? -6.968 11.683 2.485 1.00 11.50 97 GLN B CA 1
ATOM 2912 C C . GLN B 1 37 ? -7.070 10.344 1.754 1.00 14.34 97 GLN B C 1
ATOM 2913 O O . GLN B 1 37 ? -6.142 9.953 1.034 1.00 11.03 97 GLN B O 1
ATOM 2927 N N . VAL B 1 38 ? -8.185 9.619 1.918 1.00 12.60 98 VAL B N 1
ATOM 2928 C CA . VAL B 1 38 ? -8.388 8.388 1.154 1.00 12.17 98 VAL B CA 1
ATOM 2929 C C . VAL B 1 38 ? -8.358 8.683 -0.343 1.00 7.98 98 VAL B C 1
ATOM 2930 O O . VAL B 1 38 ? -7.687 7.974 -1.108 1.00 10.19 98 VAL B O 1
ATOM 2943 N N . LEU B 1 39 ? -9.119 9.683 -0.777 1.00 8.10 99 LEU B N 1
ATOM 2944 C CA . LEU B 1 39 ? -9.224 9.982 -2.203 1.00 7.77 99 LEU B CA 1
ATOM 2945 C C . LEU B 1 39 ? -7.847 10.307 -2.771 1.00 11.17 99 LEU B C 1
ATOM 2946 O O . LEU B 1 39 ? -7.452 9.788 -3.823 1.00 7.92 99 LEU B O 1
ATOM 2962 N N . ALA B 1 40 ? -7.092 11.162 -2.076 1.00 9.28 100 ALA B N 1
ATOM 2963 C CA . ALA B 1 40 ? -5.756 11.522 -2.536 1.00 6.90 100 ALA B CA 1
ATOM 2964 C C . ALA B 1 40 ? -4.810 10.325 -2.563 1.00 7.01 100 ALA B C 1
ATOM 2965 O O . ALA B 1 40 ? -3.992 10.191 -3.493 1.00 8.22 100 ALA B O 1
ATOM 2972 N N . THR B 1 41 ? -4.866 9.454 -1.552 1.00 6.91 101 THR B N 1
ATOM 2973 C CA . THR B 1 41 ? -3.970 8.303 -1.489 1.00 5.57 101 THR B CA 1
ATOM 2974 C C . THR B 1 41 ? -4.238 7.327 -2.630 1.00 6.51 101 THR B C 1
ATOM 2975 O O . THR B 1 41 ? -3.313 6.868 -3.310 1.00 5.54 101 THR B O 1
ATOM 2986 N N . PHE B 1 42 ? -5.522 7.010 -2.866 1.00 6.31 102 PHE B N 1
ATOM 2987 C CA . PHE B 1 42 ? -5.847 6.102 -3.952 1.00 5.10 102 PHE B CA 1
ATOM 2988 C C . PHE B 1 42 ? -5.610 6.753 -5.309 1.00 4.42 102 PHE B C 1
ATOM 2989 O O . PHE B 1 42 ? -5.106 6.094 -6.225 1.00 7.19 102 PHE B O 1
ATOM 3006 N N . ALA B 1 43 ? -5.923 8.038 -5.453 1.00 6.25 103 ALA B N 1
ATOM 3007 C CA . ALA B 1 43 ? -5.673 8.714 -6.732 1.00 6.27 103 ALA B CA 1
ATOM 3008 C C . ALA B 1 43 ? -4.188 8.711 -7.060 1.00 7.62 103 ALA B C 1
ATOM 3009 O O . ALA B 1 43 ? -3.794 8.491 -8.221 1.00 5.93 103 ALA B O 1
ATOM 3016 N N . TYR B 1 44 ? -3.342 8.992 -6.074 1.00 5.50 104 TYR B N 1
ATOM 3017 C CA . TYR B 1 44 ? -1.904 9.008 -6.317 1.00 5.01 104 TYR B CA 1
ATOM 3018 C C . TYR B 1 44 ? -1.403 7.636 -6.733 1.00 6.78 104 TYR B C 1
ATOM 3019 O O . TYR B 1 44 ? -0.562 7.518 -7.639 1.00 7.89 104 TYR B O 1
ATOM 3037 N N . ALA B 1 45 ? -1.918 6.570 -6.103 1.00 6.40 105 ALA B N 1
ATOM 3038 C CA . ALA B 1 45 ? -1.543 5.211 -6.489 1.00 6.38 105 ALA B CA 1
ATOM 3039 C C . ALA B 1 45 ? -1.965 4.903 -7.925 1.00 6.23 105 ALA B C 1
ATOM 3040 O O . ALA B 1 45 ? -1.216 4.263 -8.666 1.00 8.22 105 ALA B O 1
ATOM 3047 N N . ASP B 1 46 ? -3.155 5.330 -8.335 1.00 6.35 106 ASP B N 1
ATOM 3048 C CA . ASP B 1 46 ? -3.607 5.145 -9.737 1.00 6.41 106 ASP B CA 1
ATOM 3049 C C . ASP B 1 46 ? -2.667 5.899 -10.707 1.00 7.82 106 ASP B C 1
ATOM 3050 O O . ASP B 1 46 ? -2.143 5.331 -11.681 1.00 7.58 106 ASP B O 1
ATOM 3059 N N . TYR B 1 47 ? -2.362 7.141 -10.387 1.00 7.31 107 TYR B N 1
ATOM 3060 C CA . TYR B 1 47 ? -1.418 7.886 -11.207 1.00 6.73 107 TYR B CA 1
ATOM 3061 C C . TYR B 1 47 ? -0.081 7.163 -11.328 1.00 7.13 107 TYR B C 1
ATOM 3062 O O . TYR B 1 47 ? 0.450 6.993 -12.438 1.00 7.02 107 TYR B O 1
ATOM 3080 N N . CYS B 1 48 ? 0.485 6.739 -10.205 1.00 6.40 108 CYS B N 1
ATOM 3081 C CA . CYS B 1 48 ? 1.807 6.114 -10.237 1.00 7.64 108 CYS B CA 1
ATOM 3082 C C . CYS B 1 48 ? 1.797 4.850 -11.082 1.00 8.96 108 CYS B C 1
ATOM 3083 O O . CYS B 1 48 ? 2.760 4.570 -11.826 1.00 9.77 108 CYS B O 1
ATOM 3091 N N . ARG B 1 49 ? 0.742 4.057 -10.971 1.00 7.22 109 ARG B N 1
ATOM 3092 C CA . ARG B 1 49 ? 0.639 2.841 -11.765 1.00 10.37 109 ARG B CA 1
ATOM 3093 C C . ARG B 1 49 ? 0.605 3.168 -13.246 1.00 9.64 109 ARG B C 1
ATOM 3094 O O . ARG B 1 49 ? 1.298 2.529 -14.046 1.00 10.30 109 ARG B O 1
ATOM 3115 N N . SER B 1 50 ? -0.195 4.157 -13.638 1.00 7.38 110 SER B N 1
ATOM 3116 C CA A SER B 1 50 ? -0.292 4.523 -15.052 0.62 8.23 110 SER B CA 1
ATOM 3117 C CA B SER B 1 50 ? -0.284 4.495 -15.056 0.38 8.29 110 SER B CA 1
ATOM 3118 C C . SER B 1 50 ? 1.048 5.021 -15.582 1.00 11.02 110 SER B C 1
ATOM 3119 O O . SER B 1 50 ? 1.462 4.662 -16.695 1.00 11.38 110 SER B O 1
ATOM 3134 N N . ALA B 1 51 ? 1.743 5.857 -14.805 1.00 6.91 111 ALA B N 1
ATOM 3135 C CA . ALA B 1 51 ? 3.010 6.434 -15.262 1.00 9.45 111 ALA B CA 1
ATOM 3136 C C . ALA B 1 51 ? 4.088 5.372 -15.419 1.00 12.81 111 ALA B C 1
ATOM 3137 O O . ALA B 1 51 ? 4.974 5.514 -16.278 1.00 14.30 111 ALA B O 1
ATOM 3144 N N . ALA B 1 52 ? 4.027 4.309 -14.637 1.00 8.85 112 ALA B N 1
ATOM 3145 C CA . ALA B 1 52 ? 5.049 3.269 -14.646 1.00 12.23 112 ALA B CA 1
ATOM 3146 C C . ALA B 1 52 ? 4.747 2.106 -15.568 1.00 11.54 112 ALA B C 1
ATOM 3147 O O . ALA B 1 52 ? 5.606 1.217 -15.716 1.00 13.63 112 ALA B O 1
ATOM 3154 N N . THR B 1 53 ? 3.566 2.034 -16.162 1.00 9.21 113 THR B N 1
ATOM 3155 C CA . THR B 1 53 ? 3.160 0.865 -16.908 1.00 10.00 113 THR B CA 1
ATOM 3156 C C . THR B 1 53 ? 3.156 1.199 -18.382 1.00 8.93 113 THR B C 1
ATOM 3157 O O . THR B 1 53 ? 2.359 2.047 -18.805 1.00 9.41 113 THR B O 1
ATOM 3168 N N . PRO B 1 54 ? 3.977 0.557 -19.210 1.00 7.72 114 PRO B N 1
ATOM 3169 C CA . PRO B 1 54 ? 3.949 0.881 -20.635 1.00 7.96 114 PRO B CA 1
ATOM 3170 C C . PRO B 1 54 ? 2.555 0.704 -21.210 1.00 8.17 114 PRO B C 1
ATOM 3171 O O . PRO B 1 54 ? 1.858 -0.275 -20.933 1.00 10.17 114 PRO B O 1
ATOM 3182 N N . GLY B 1 55 ? 2.155 1.673 -22.017 1.00 8.63 115 GLY B N 1
ATOM 3183 C CA . GLY B 1 55 ? 0.884 1.615 -22.705 1.00 11.20 115 GLY B CA 1
ATOM 3184 C C . GLY B 1 55 ? -0.298 2.112 -21.918 1.00 12.98 115 GLY B C 1
ATOM 3185 O O . GLY B 1 55 ? -1.397 2.211 -22.480 1.00 15.16 115 GLY B O 1
ATOM 3189 N N . ALA B 1 56 ? -0.113 2.450 -20.644 1.00 9.78 116 ALA B N 1
ATOM 3190 C CA . ALA B 1 56 ? -1.229 2.854 -19.798 1.00 7.68 116 ALA B CA 1
ATOM 3191 C C . ALA B 1 56 ? -1.590 4.329 -19.927 1.00 13.17 116 ALA B C 1
ATOM 3192 O O . ALA B 1 56 ? -2.618 4.725 -19.366 1.00 14.66 116 ALA B O 1
ATOM 3199 N N . ARG B 1 57 ? -0.764 5.129 -20.585 1.00 9.82 117 ARG B N 1
ATOM 3200 C CA . ARG B 1 57 ? -1.017 6.537 -20.829 1.00 10.81 117 ARG B CA 1
ATOM 3201 C C . ARG B 1 57 ? -0.787 6.837 -22.298 1.00 10.14 117 ARG B C 1
ATOM 3202 O O . ARG B 1 57 ? 0.025 6.193 -22.970 1.00 11.32 117 ARG B O 1
ATOM 3223 N N . CYS B 1 58 ? -1.451 7.899 -22.768 1.00 8.26 118 CYS B N 1
ATOM 3224 C CA . CYS B 1 58 ? -1.202 8.428 -24.101 1.00 9.70 118 CYS B CA 1
ATOM 3225 C C . CYS B 1 58 ? 0.246 8.886 -24.255 1.00 9.45 118 CYS B C 1
ATOM 3226 O O . CYS B 1 58 ? 0.795 9.574 -23.396 1.00 11.58 118 CYS B O 1
ATOM 3233 N N . ARG B 1 59 ? 0.869 8.538 -25.388 1.00 14.60 119 ARG B N 1
ATOM 3234 C CA . ARG B 1 59 ? 2.284 8.845 -25.537 1.00 19.42 119 ARG B CA 1
ATOM 3235 C C . ARG B 1 59 ? 2.554 10.291 -25.920 1.00 18.88 119 ARG B C 1
ATOM 3236 O O . ARG B 1 59 ? 3.718 10.708 -25.889 1.00 17.76 119 ARG B O 1
ATOM 3257 N N . ASP B 1 60 ? 1.520 11.059 -26.281 1.00 16.85 120 ASP B N 1
ATOM 3258 C CA . ASP B 1 60 ? 1.686 12.473 -26.609 1.00 16.51 120 ASP B CA 1
ATOM 3259 C C . ASP B 1 60 ? 1.464 13.379 -25.404 1.00 12.88 120 ASP B C 1
ATOM 3260 O O . ASP B 1 60 ? 2.276 14.278 -25.151 1.00 16.32 120 ASP B O 1
ATOM 3269 N N . CYS B 1 61 ? 0.379 13.164 -24.644 1.00 10.78 121 CYS B N 1
ATOM 3270 C CA . CYS B 1 61 ? 0.048 14.004 -23.505 1.00 12.15 121 CYS B CA 1
ATOM 3271 C C . CYS B 1 61 ? 0.443 13.399 -22.168 1.00 9.82 121 CYS B C 1
ATOM 3272 O O . CYS B 1 61 ? 0.369 14.090 -21.144 1.00 10.02 121 CYS B O 1
ATOM 3279 N N . HIS B 1 62 ? 0.865 12.141 -22.145 1.00 9.20 122 HIS B N 1
ATOM 3280 C CA . HIS B 1 62 ? 1.339 11.517 -20.902 1.00 9.94 122 HIS B CA 1
ATOM 3281 C C . HIS B 1 62 ? 0.322 11.639 -19.779 1.00 7.76 122 HIS B C 1
ATOM 3282 O O . HIS B 1 62 ? 0.663 11.864 -18.614 1.00 7.67 122 HIS B O 1
ATOM 3296 N N . GLY B 1 63 ? -0.961 11.462 -20.124 1.00 9.00 123 GLY B N 1
ATOM 3297 C CA . GLY B 1 63 ? -2.010 11.366 -19.141 1.00 7.92 123 GLY B CA 1
ATOM 3298 C C . GLY B 1 63 ? -2.857 12.604 -18.947 1.00 9.26 123 GLY B C 1
ATOM 3299 O O . GLY B 1 63 ? -3.921 12.502 -18.330 1.00 10.36 123 GLY B O 1
ATOM 3303 N N . THR B 1 64 ? -2.450 13.769 -19.452 1.00 8.34 124 THR B N 1
ATOM 3304 C CA . THR B 1 64 ? -3.237 14.955 -19.132 1.00 9.85 124 THR B CA 1
ATOM 3305 C C . THR B 1 64 ? -4.501 15.065 -19.975 1.00 12.54 124 THR B C 1
ATOM 3306 O O . THR B 1 64 ? -5.448 15.757 -19.572 1.00 14.46 124 THR B O 1
ATOM 3317 N N . GLY B 1 65 ? -4.508 14.457 -21.154 1.00 10.42 125 GLY B N 1
ATOM 3318 C CA . GLY B 1 65 ? -5.602 14.602 -22.092 1.00 13.44 125 GLY B CA 1
ATOM 3319 C C . GLY B 1 65 ? -5.598 15.913 -22.831 1.00 11.42 125 GLY B C 1
ATOM 3320 O O . GLY B 1 65 ? -6.556 16.181 -23.577 1.00 15.48 125 GLY B O 1
ATOM 3324 N N . ARG B 1 66 ? -4.558 16.720 -22.680 1.00 11.76 126 ARG B N 1
ATOM 3325 C CA . ARG B 1 66 ? -4.534 18.070 -23.204 1.00 12.08 126 ARG B CA 1
ATOM 3326 C C . ARG B 1 66 ? -3.261 18.297 -23.995 1.00 16.82 126 ARG B C 1
ATOM 3327 O O . ARG B 1 66 ? -2.240 17.619 -23.817 1.00 13.47 126 ARG B O 1
ATOM 3348 N N . ALA B 1 67 ? -3.338 19.264 -24.901 1.00 13.08 127 ALA B N 1
ATOM 3349 C CA . ALA B 1 67 ? -2.216 19.689 -25.691 1.00 12.94 127 ALA B CA 1
ATOM 3350 C C . ALA B 1 67 ? -2.226 21.206 -25.710 1.00 16.25 127 ALA B C 1
ATOM 3351 O O . ALA B 1 67 ? -3.237 21.837 -25.386 1.00 15.20 127 ALA B O 1
ATOM 3358 N N . VAL B 1 68 ? -1.098 21.783 -26.078 1.00 14.90 128 VAL B N 1
ATOM 3359 C CA . VAL B 1 68 ? -1.001 23.236 -26.192 1.00 17.96 128 VAL B CA 1
ATOM 3360 C C . VAL B 1 68 ? -1.650 23.680 -27.496 1.00 17.21 128 VAL B C 1
ATOM 3361 O O . VAL B 1 68 ? -1.333 23.164 -28.577 1.00 17.04 128 VAL B O 1
ATOM 3374 N N . ASP B 1 69 ? -2.564 24.643 -27.394 1.00 14.40 129 ASP B N 1
ATOM 3375 C CA . ASP B 1 69 ? -3.112 25.327 -28.567 1.00 16.55 129 ASP B CA 1
ATOM 3376 C C . ASP B 1 69 ? -2.151 26.444 -28.943 1.00 13.94 129 ASP B C 1
ATOM 3377 O O . ASP B 1 69 ? -2.094 27.493 -28.294 1.00 13.89 129 ASP B O 1
ATOM 3386 N N . ILE B 1 70 ? -1.378 26.228 -30.011 1.00 14.89 130 ILE B N 1
ATOM 3387 C CA . ILE B 1 70 ? -0.292 27.146 -30.334 1.00 19.05 130 ILE B CA 1
ATOM 3388 C C . ILE B 1 70 ? -0.821 28.549 -30.656 1.00 11.58 130 ILE B C 1
ATOM 3389 O O . ILE B 1 70 ? -0.313 29.546 -30.137 1.00 13.55 130 ILE B O 1
ATOM 3405 N N . ALA B 1 71 ? -1.808 28.637 -31.551 1.00 16.23 131 ALA B N 1
ATOM 3406 C CA . ALA B 1 71 ? -2.307 29.947 -31.988 1.00 14.86 131 ALA B CA 1
ATOM 3407 C C . ALA B 1 71 ? -2.982 30.708 -30.853 1.00 13.68 131 ALA B C 1
ATOM 3408 O O . ALA B 1 71 ? -2.789 31.928 -30.711 1.00 15.13 131 ALA B O 1
ATOM 3415 N N . LYS B 1 72 ? -3.767 30.021 -30.033 1.00 14.66 132 LYS B N 1
ATOM 3416 C CA . LYS B 1 72 ? -4.412 30.713 -28.911 1.00 12.96 132 LYS B CA 1
ATOM 3417 C C . LYS B 1 72 ? -3.403 31.117 -27.847 1.00 16.04 132 LYS B C 1
ATOM 3418 O O . LYS B 1 72 ? -3.544 32.155 -27.213 1.00 13.65 132 LYS B O 1
ATOM 3437 N N . THR B 1 73 ? -2.369 30.292 -27.617 1.00 12.09 133 THR B N 1
ATOM 3438 C CA . THR B 1 73 ? -1.343 30.672 -26.665 1.00 11.67 133 THR B CA 1
ATOM 3439 C C . THR B 1 73 ? -0.630 31.940 -27.103 1.00 11.71 133 THR B C 1
ATOM 3440 O O . THR B 1 73 ? -0.344 32.819 -26.287 1.00 15.19 133 THR B O 1
ATOM 3451 N N . LYS B 1 74 ? -0.344 32.056 -28.394 1.00 13.62 134 LYS B N 1
ATOM 3452 C CA . LYS B 1 74 ? 0.278 33.276 -28.883 1.00 18.73 134 LYS B CA 1
ATOM 3453 C C . LYS B 1 74 ? -0.656 34.468 -28.706 1.00 16.28 134 LYS B C 1
ATOM 3454 O O . LYS B 1 74 ? -0.226 35.539 -28.274 1.00 16.49 134 LYS B O 1
ATOM 3473 N N . LEU B 1 75 ? -1.932 34.292 -29.042 1.00 13.20 135 LEU B N 1
ATOM 3474 C CA . LEU B 1 75 ? -2.869 35.418 -28.960 1.00 13.44 135 LEU B CA 1
ATOM 3475 C C . LEU B 1 75 ? -2.995 35.935 -27.537 1.00 14.10 135 LEU B C 1
ATOM 3476 O O . LEU B 1 75 ? -3.009 37.155 -27.308 1.00 13.06 135 LEU B O 1
ATOM 3492 N N . TRP B 1 76 ? -3.107 35.032 -26.565 1.00 11.61 136 TRP B N 1
ATOM 3493 C CA . TRP B 1 76 ? -3.436 35.384 -25.193 1.00 8.84 136 TRP B CA 1
ATOM 3494 C C . TRP B 1 76 ? -2.214 35.615 -24.310 1.00 14.57 136 TRP B C 1
ATOM 3495 O O . TRP B 1 76 ? -2.369 36.141 -23.209 1.00 17.51 136 TRP B O 1
ATOM 3516 N N . GLY B 1 77 ? -1.018 35.280 -24.791 1.00 19.90 137 GLY B N 1
ATOM 3517 C CA . GLY B 1 77 ? 0.185 35.514 -24.011 1.00 22.46 137 GLY B CA 1
ATOM 3518 C C . GLY B 1 77 ? 0.266 34.648 -22.789 1.00 20.54 137 GLY B C 1
ATOM 3519 O O . GLY B 1 77 ? 0.948 35.005 -21.818 1.00 24.70 137 GLY B O 1
ATOM 3523 N N . ARG B 1 78 ? -0.453 33.531 -22.801 1.00 16.63 138 ARG B N 1
ATOM 3524 C CA . ARG B 1 78 ? -0.431 32.529 -21.755 1.00 21.95 138 ARG B CA 1
ATOM 3525 C C . ARG B 1 78 ? -0.683 31.187 -22.422 1.00 19.54 138 ARG B C 1
ATOM 3526 O O . ARG B 1 78 ? -1.234 31.114 -23.526 1.00 17.42 138 ARG B O 1
ATOM 3547 N N . VAL B 1 79 ? -0.272 30.115 -21.749 1.00 19.44 139 VAL B N 1
ATOM 3548 C CA . VAL B 1 79 ? -0.541 28.790 -22.282 1.00 18.47 139 VAL B CA 1
ATOM 3549 C C . VAL B 1 79 ? -2.042 28.559 -22.287 1.00 14.21 139 VAL B C 1
ATOM 3550 O O . VAL B 1 79 ? -2.708 28.684 -21.251 1.00 20.99 139 VAL B O 1
ATOM 3563 N N . VAL B 1 80 ? -2.577 28.242 -23.468 1.00 14.92 140 VAL B N 1
ATOM 3564 C CA . VAL B 1 80 ? -3.968 27.868 -23.680 1.00 13.47 140 VAL B CA 1
ATOM 3565 C C . VAL B 1 80 ? -3.981 26.439 -24.206 1.00 17.43 140 VAL B C 1
ATOM 3566 O O . VAL B 1 80 ? -3.280 26.135 -25.178 1.00 15.88 140 VAL B O 1
ATOM 3579 N N . GLU B 1 81 ? -4.794 25.584 -23.598 1.00 14.75 141 GLU B N 1
ATOM 3580 C CA . GLU B 1 81 ? -4.843 24.168 -23.933 1.00 16.64 141 GLU B CA 1
ATOM 3581 C C . GLU B 1 81 ? -6.001 23.838 -24.869 1.00 21.16 141 GLU B C 1
ATOM 3582 O O . GLU B 1 81 ? -6.986 24.581 -24.987 1.00 20.86 141 GLU B O 1
ATOM 3594 N N . LYS B 1 82 ? -5.852 22.710 -25.562 1.00 15.58 142 LYS B N 1
ATOM 3595 C CA . LYS B 1 82 ? -6.865 22.084 -26.382 1.00 14.51 142 LYS B CA 1
ATOM 3596 C C . LYS B 1 82 ? -6.857 20.595 -26.064 1.00 21.84 142 LYS B C 1
ATOM 3597 O O . LYS B 1 82 ? -5.976 20.104 -25.345 1.00 17.81 142 LYS B O 1
ATOM 3616 N N . GLU B 1 83 ? -7.847 19.882 -26.581 1.00 16.75 143 GLU B N 1
ATOM 3617 C CA . GLU B 1 83 ? -7.891 18.428 -26.441 1.00 16.05 143 GLU B CA 1
ATOM 3618 C C . GLU B 1 83 ? -6.708 17.795 -27.155 1.00 20.26 143 GLU B C 1
ATOM 3619 O O . GLU B 1 83 ? -6.318 18.205 -28.255 1.00 20.44 143 GLU B O 1
ATOM 3631 N N . CYS B 1 84 ? -6.092 16.807 -26.499 1.00 16.93 144 CYS B N 1
ATOM 3632 C CA . CYS B 1 84 ? -5.053 16.030 -27.152 1.00 18.45 144 CYS B CA 1
ATOM 3633 C C . CYS B 1 84 ? -5.669 15.229 -28.295 1.00 13.90 144 CYS B C 1
ATOM 3634 O O . CYS B 1 84 ? -6.615 14.464 -28.087 1.00 17.57 144 CYS B O 1
ATOM 3641 N N . GLY B 1 85 ? -5.103 15.380 -29.490 1.00 19.62 145 GLY B N 1
ATOM 3642 C CA . GLY B 1 85 ? -5.661 14.712 -30.658 1.00 29.27 145 GLY B CA 1
ATOM 3643 C C . GLY B 1 85 ? -5.467 13.206 -30.663 1.00 29.17 145 GLY B C 1
ATOM 3644 O O . GLY B 1 85 ? -6.332 12.466 -31.137 1.00 28.44 145 GLY B O 1
ATOM 3648 N N . ARG B 1 86 ? -4.338 12.728 -30.147 1.00 24.77 146 ARG B N 1
ATOM 3649 C CA . ARG B 1 86 ? -4.064 11.297 -30.229 1.00 19.20 146 ARG B CA 1
ATOM 3650 C C . ARG B 1 86 ? -5.045 10.485 -29.393 1.00 21.97 146 ARG B C 1
ATOM 3651 O O . ARG B 1 86 ? -5.538 9.447 -29.848 1.00 25.04 146 ARG B O 1
ATOM 3672 N N . CYS B 1 87 ? -5.341 10.931 -28.167 1.00 17.16 147 CYS B N 1
ATOM 3673 C CA . CYS B 1 87 ? -6.208 10.190 -27.257 1.00 19.73 147 CYS B CA 1
ATOM 3674 C C . CYS B 1 87 ? -7.613 10.762 -27.151 1.00 17.37 147 CYS B C 1
ATOM 3675 O O . CYS B 1 87 ? -8.420 10.242 -26.381 1.00 17.51 147 CYS B O 1
ATOM 3682 N N . LYS B 1 88 ? -7.914 11.836 -27.885 1.00 20.68 148 LYS B N 1
ATOM 3683 C CA . LYS B 1 88 ? -9.233 12.478 -27.814 1.00 20.27 148 LYS B CA 1
ATOM 3684 C C . LYS B 1 88 ? -9.596 12.860 -26.382 1.00 23.13 148 LYS B C 1
ATOM 3685 O O . LYS B 1 88 ? -10.753 12.798 -25.966 1.00 25.06 148 LYS B O 1
ATOM 3704 N N . GLY B 1 89 ? -8.586 13.257 -25.608 1.00 16.16 149 GLY B N 1
ATOM 3705 C CA . GLY B 1 89 ? -8.804 13.761 -24.277 1.00 15.98 149 GLY B CA 1
ATOM 3706 C C . GLY B 1 89 ? -8.858 12.739 -23.157 1.00 17.58 149 GLY B C 1
ATOM 3707 O O . GLY B 1 89 ? -8.971 13.139 -21.996 1.00 18.64 149 GLY B O 1
ATOM 3711 N N . VAL B 1 90 ? -8.774 11.439 -23.446 1.00 15.02 150 VAL B N 1
ATOM 3712 C CA . VAL B 1 90 ? -8.893 10.449 -22.377 1.00 16.15 150 VAL B CA 1
ATOM 3713 C C . VAL B 1 90 ? -7.647 10.466 -21.485 1.00 23.47 150 VAL B C 1
ATOM 3714 O O . VAL B 1 90 ? -7.742 10.365 -20.249 1.00 21.61 150 VAL B O 1
ATOM 3727 N N . GLY B 1 91 ? -6.476 10.605 -22.090 1.00 17.52 151 GLY B N 1
ATOM 3728 C CA . GLY B 1 91 ? -5.184 10.714 -21.425 1.00 13.38 151 GLY B CA 1
ATOM 3729 C C . GLY B 1 91 ? -4.571 9.452 -20.892 1.00 9.66 151 GLY B C 1
ATOM 3730 O O . GLY B 1 91 ? -3.380 9.200 -21.114 1.00 9.40 151 GLY B O 1
ATOM 3734 N N . TYR B 1 92 ? -5.355 8.645 -20.186 1.00 11.87 152 TYR B N 1
ATOM 3735 C CA . TYR B 1 92 ? -4.869 7.412 -19.588 1.00 9.48 152 TYR B CA 1
ATOM 3736 C C . TYR B 1 92 ? -5.995 6.388 -19.536 1.00 11.22 152 TYR B C 1
ATOM 3737 O O . TYR B 1 92 ? -7.182 6.737 -19.447 1.00 13.37 152 TYR B O 1
ATOM 3755 N N . SER B 1 93 ? -5.616 5.119 -19.580 1.00 13.53 153 SER B N 1
ATOM 3756 C CA A SER B 1 93 ? -6.600 4.051 -19.470 0.39 14.38 153 SER B CA 1
ATOM 3757 C CA B SER B 1 93 ? -6.579 4.032 -19.462 0.61 14.32 153 SER B CA 1
ATOM 3758 C C . SER B 1 93 ? -7.201 4.058 -18.070 1.00 13.46 153 SER B C 1
ATOM 3759 O O . SER B 1 93 ? -6.487 4.056 -17.069 1.00 15.17 153 SER B O 1
ATOM 3774 N N . ARG B 1 94 ? -8.529 4.082 -18.006 1.00 23.16 154 ARG B N 1
ATOM 3775 C CA . ARG B 1 94 ? -9.199 4.223 -16.719 1.00 27.49 154 ARG B CA 1
ATOM 3776 C C . ARG B 1 94 ? -9.332 2.859 -16.057 1.00 26.82 154 ARG B C 1
ATOM 3777 O O . ARG B 1 94 ? -9.892 1.928 -16.647 1.00 35.37 154 ARG B O 1
ATOM 3798 N N . MET B 1 95 ? -8.830 2.746 -14.839 1.00 25.25 155 MET B N 1
ATOM 3799 C CA . MET B 1 95 ? -9.001 1.537 -14.051 1.00 28.31 155 MET B CA 1
ATOM 3800 C C . MET B 1 95 ? -10.182 1.716 -13.102 1.00 24.16 155 MET B C 1
ATOM 3801 O O . MET B 1 95 ? -10.533 2.847 -12.755 1.00 26.74 155 MET B O 1
ATOM 3815 N N . PRO B 1 96 ? -10.829 0.631 -12.675 1.00 24.63 156 PRO B N 1
ATOM 3816 C CA . PRO B 1 96 ? -12.004 0.784 -11.809 1.00 33.53 156 PRO B CA 1
ATOM 3817 C C . PRO B 1 96 ? -11.607 1.441 -10.498 1.00 27.41 156 PRO B C 1
ATOM 3818 O O . PRO B 1 96 ? -10.526 1.187 -9.962 1.00 28.35 156 PRO B O 1
ATOM 3829 N N . ALA B 1 97 ? -12.476 2.315 -9.989 1.00 18.76 157 ALA B N 1
ATOM 3830 C CA . ALA B 1 97 ? -12.200 2.991 -8.723 1.00 18.12 157 ALA B CA 1
ATOM 3831 C C . ALA B 1 97 ? -12.945 2.343 -7.561 1.00 13.36 157 ALA B C 1
ATOM 3832 O O . ALA B 1 97 ? -13.211 2.999 -6.551 1.00 13.26 157 ALA B O 1
ATOM 3839 N N . SER B 1 98 ? -13.272 1.060 -7.695 1.00 14.25 158 SER B N 1
ATOM 3840 C CA A SER B 1 98 ? -14.047 0.394 -6.661 0.55 12.14 158 SER B CA 1
ATOM 3841 C CA B SER B 1 98 ? -14.047 0.391 -6.662 0.45 12.17 158 SER B CA 1
ATOM 3842 C C . SER B 1 98 ? -13.286 0.322 -5.345 1.00 10.06 158 SER B C 1
ATOM 3843 O O . SER B 1 98 ? -13.890 0.443 -4.272 1.00 9.84 158 SER B O 1
ATOM 3858 N N . ALA B 1 99 ? -11.965 0.109 -5.399 1.00 11.06 159 ALA B N 1
ATOM 3859 C CA . ALA B 1 99 ? -11.212 0.020 -4.143 1.00 10.14 159 ALA B CA 1
ATOM 3860 C C . ALA B 1 99 ? -11.295 1.329 -3.382 1.00 7.97 159 ALA B C 1
ATOM 3861 O O . ALA B 1 99 ? -11.472 1.343 -2.150 1.00 8.51 159 ALA B O 1
ATOM 3868 N N . ALA B 1 100 ? -11.197 2.459 -4.081 1.00 8.35 160 ALA B N 1
ATOM 3869 C CA . ALA B 1 100 ? -11.345 3.740 -3.413 1.00 9.06 160 ALA B CA 1
ATOM 3870 C C . ALA B 1 100 ? -12.758 3.919 -2.860 1.00 9.00 160 ALA B C 1
ATOM 3871 O O . ALA B 1 100 ? -12.942 4.450 -1.770 1.00 8.08 160 ALA B O 1
ATOM 3878 N N . TYR B 1 101 ? -13.780 3.507 -3.632 1.00 8.07 161 TYR B N 1
ATOM 3879 C CA . TYR B 1 101 ? -15.152 3.606 -3.163 1.00 8.03 161 TYR B CA 1
ATOM 3880 C C . TYR B 1 101 ? -15.321 2.826 -1.858 1.00 7.72 161 TYR B C 1
ATOM 3881 O O . TYR B 1 101 ? -15.897 3.338 -0.884 1.00 8.29 161 TYR B O 1
ATOM 3899 N N . ARG B 1 102 ? -14.794 1.625 -1.814 1.00 7.78 162 ARG B N 1
ATOM 3900 C CA . ARG B 1 102 ? -14.922 0.815 -0.604 1.00 9.25 162 ARG B CA 1
ATOM 3901 C C . ARG B 1 102 ? -14.205 1.471 0.559 1.00 13.17 162 ARG B C 1
ATOM 3902 O O . ARG B 1 102 ? -14.670 1.406 1.695 1.00 11.74 162 ARG B O 1
ATOM 3923 N N . ALA B 1 103 ? -13.059 2.103 0.297 1.00 10.45 163 ALA B N 1
ATOM 3924 C CA . ALA B 1 103 ? -12.344 2.739 1.400 1.00 11.36 163 ALA B CA 1
ATOM 3925 C C . ALA B 1 103 ? -13.109 3.940 1.920 1.00 14.11 163 ALA B C 1
ATOM 3926 O O . ALA B 1 103 ? -13.141 4.193 3.132 1.00 14.23 163 ALA B O 1
ATOM 3933 N N . VAL B 1 104 ? -13.771 4.683 1.027 1.00 9.87 164 VAL B N 1
ATOM 3934 C CA . VAL B 1 104 ? -14.581 5.809 1.442 1.00 10.14 164 VAL B CA 1
ATOM 3935 C C . VAL B 1 104 ? -15.820 5.345 2.193 1.00 13.03 164 VAL B C 1
ATOM 3936 O O . VAL B 1 104 ? -16.256 5.998 3.146 1.00 14.48 164 VAL B O 1
ATOM 3949 N N . THR B 1 105 ? -16.423 4.222 1.785 1.00 13.80 165 THR B N 1
ATOM 3950 C CA A THR B 1 105 ? -17.642 3.755 2.448 0.49 14.79 165 THR B CA 1
ATOM 3951 C CA B THR B 1 105 ? -17.646 3.794 2.460 0.51 14.79 165 THR B CA 1
ATOM 3952 C C . THR B 1 105 ? -17.399 3.351 3.891 1.00 22.41 165 THR B C 1
ATOM 3953 O O . THR B 1 105 ? -18.337 3.380 4.693 1.00 23.08 165 THR B O 1
ATOM 3974 N N . MET B 1 106 ? -16.166 2.977 4.238 1.00 14.31 166 MET B N 1
ATOM 3975 C CA A MET B 1 106 ? -15.810 2.708 5.631 0.57 19.77 166 MET B CA 1
ATOM 3976 C CA B MET B 1 106 ? -15.898 2.694 5.642 0.43 19.90 166 MET B CA 1
ATOM 3977 C C . MET B 1 106 ? -15.948 3.956 6.488 1.00 23.54 166 MET B C 1
ATOM 3978 O O . MET B 1 106 ? -16.192 3.855 7.696 1.00 22.72 166 MET B O 1
ATOM 4005 N N . LEU B 1 107 ? -15.797 5.133 5.877 1.00 13.50 167 LEU B N 1
ATOM 4006 C CA . LEU B 1 107 ? -15.951 6.414 6.532 1.00 12.85 167 LEU B CA 1
ATOM 4007 C C . LEU B 1 107 ? -17.342 7.022 6.381 1.00 20.22 167 LEU B C 1
ATOM 4008 O O . LEU B 1 107 ? -17.773 7.797 7.246 1.00 20.53 167 LEU B O 1
ATOM 4024 N N . ILE B 1 108 ? -18.043 6.727 5.289 1.00 17.26 168 ILE B N 1
ATOM 4025 C CA . ILE B 1 108 ? -19.387 7.241 5.028 1.00 18.21 168 ILE B CA 1
ATOM 4026 C C . ILE B 1 108 ? -20.257 6.023 4.735 1.00 18.08 168 ILE B C 1
ATOM 4027 O O . ILE B 1 108 ? -20.441 5.663 3.559 1.00 17.24 168 ILE B O 1
ATOM 4043 N N . PRO B 1 109 ? -20.789 5.343 5.750 1.00 20.19 169 PRO B N 1
ATOM 4044 C CA . PRO B 1 109 ? -21.392 4.020 5.513 1.00 21.53 169 PRO B CA 1
ATOM 4045 C C . PRO B 1 109 ? -22.649 4.015 4.645 1.00 15.28 169 PRO B C 1
ATOM 4046 O O . PRO B 1 109 ? -23.004 2.949 4.132 1.00 23.52 169 PRO B O 1
ATOM 4057 N N . ASN B 1 110 ? -23.339 5.130 4.466 1.00 18.22 170 ASN B N 1
ATOM 4058 C CA . ASN B 1 110 ? -24.570 5.116 3.681 1.00 19.63 170 ASN B CA 1
ATOM 4059 C C . ASN B 1 110 ? -24.377 5.589 2.245 1.00 21.25 170 ASN B C 1
ATOM 4060 O O . ASN B 1 110 ? -25.367 5.860 1.557 1.00 20.23 170 ASN B O 1
ATOM 4071 N N . LEU B 1 111 ? -23.129 5.702 1.777 1.00 18.17 171 LEU B N 1
ATOM 4072 C CA . LEU B 1 111 ? -22.845 6.214 0.442 1.00 14.82 171 LEU B CA 1
ATOM 4073 C C . LEU B 1 111 ? -22.999 5.082 -0.564 1.00 13.96 171 LEU B C 1
ATOM 4074 O O . LEU B 1 111 ? -22.207 4.132 -0.575 1.00 12.07 171 LEU B O 1
ATOM 4090 N N . THR B 1 112 ? -24.024 5.162 -1.410 1.00 13.58 172 THR B N 1
ATOM 4091 C CA . THR B 1 112 ? -24.195 4.124 -2.409 1.00 13.75 172 THR B CA 1
ATOM 4092 C C . THR B 1 112 ? -23.246 4.352 -3.580 1.00 8.97 172 THR B C 1
ATOM 4093 O O . THR B 1 112 ? -22.750 5.458 -3.811 1.00 11.54 172 THR B O 1
ATOM 4104 N N . GLN B 1 113 ? -23.008 3.290 -4.335 1.00 10.45 173 GLN B N 1
ATOM 4105 C CA . GLN B 1 113 ? -22.151 3.424 -5.513 1.00 12.86 173 GLN B CA 1
ATOM 4106 C C . GLN B 1 113 ? -22.700 4.427 -6.518 1.00 10.90 173 GLN B C 1
ATOM 4107 O O . GLN B 1 113 ? -21.905 5.214 -7.064 1.00 10.27 173 GLN B O 1
ATOM 4121 N N . PRO B 1 114 ? -24.017 4.480 -6.809 1.00 9.32 174 PRO B N 1
ATOM 4122 C CA . PRO B 1 114 ? -24.487 5.534 -7.719 1.00 11.00 174 PRO B CA 1
ATOM 4123 C C . PRO B 1 114 ? -24.265 6.941 -7.200 1.00 8.23 174 PRO B C 1
ATOM 4124 O O . PRO B 1 114 ? -23.884 7.824 -7.972 1.00 11.95 174 PRO B O 1
ATOM 4135 N N . THR B 1 115 ? -24.494 7.178 -5.897 1.00 10.69 175 THR B N 1
ATOM 4136 C CA . THR B 1 115 ? -24.221 8.490 -5.325 1.00 13.57 175 THR B CA 1
ATOM 4137 C C . THR B 1 115 ? -22.727 8.813 -5.412 1.00 12.47 175 THR B C 1
ATOM 4138 O O . THR B 1 115 ? -22.353 9.931 -5.779 1.00 13.37 175 THR B O 1
ATOM 4149 N N . TRP B 1 116 ? -21.876 7.824 -5.132 1.00 11.71 176 TRP B N 1
ATOM 4150 C CA . TRP B 1 116 ? -20.428 7.989 -5.337 1.00 12.21 176 TRP B CA 1
ATOM 4151 C C . TRP B 1 116 ? -20.129 8.386 -6.776 1.00 11.71 176 TRP B C 1
ATOM 4152 O O . TRP B 1 116 ? -19.382 9.338 -7.037 1.00 12.45 176 TRP B O 1
ATOM 4173 N N . SER B 1 117 ? -20.720 7.670 -7.729 1.00 10.18 177 SER B N 1
ATOM 4174 C CA A SER B 1 117 ? -20.401 7.895 -9.132 0.70 11.29 177 SER B CA 1
ATOM 4175 C CA B SER B 1 117 ? -20.411 7.893 -9.137 0.30 11.34 177 SER B CA 1
ATOM 4176 C C . SER B 1 117 ? -20.788 9.301 -9.570 1.00 13.58 177 SER B C 1
ATOM 4177 O O . SER B 1 117 ? -20.087 9.920 -10.377 1.00 15.89 177 SER B O 1
ATOM 4192 N N . ARG B 1 118 ? -21.894 9.827 -9.034 1.00 14.80 178 ARG B N 1
ATOM 4193 C CA . ARG B 1 118 ? -22.374 11.142 -9.427 1.00 18.56 178 ARG B CA 1
ATOM 4194 C C . ARG B 1 118 ? -21.663 12.271 -8.696 1.00 14.65 178 ARG B C 1
ATOM 4195 O O . ARG B 1 118 ? -21.413 13.322 -9.293 1.00 18.53 178 ARG B O 1
ATOM 4216 N N . THR B 1 119 ? -21.374 12.101 -7.400 1.00 14.32 179 THR B N 1
ATOM 4217 C CA . THR B 1 119 ? -21.057 13.233 -6.543 1.00 14.73 179 THR B CA 1
ATOM 4218 C C . THR B 1 119 ? -19.717 13.147 -5.813 1.00 14.98 179 THR B C 1
ATOM 4219 O O . THR B 1 119 ? -19.387 14.093 -5.092 1.00 17.11 179 THR B O 1
ATOM 4230 N N . VAL B 1 120 ? -18.961 12.054 -5.957 1.00 13.77 180 VAL B N 1
ATOM 4231 C CA . VAL B 1 120 ? -17.634 11.937 -5.342 1.00 12.98 180 VAL B CA 1
ATOM 4232 C C . VAL B 1 120 ? -16.577 11.516 -6.361 1.00 13.39 180 VAL B C 1
ATOM 4233 O O . VAL B 1 120 ? -15.480 12.099 -6.412 1.00 12.96 180 VAL B O 1
ATOM 4246 N N . LYS B 1 121 ? -16.883 10.500 -7.162 1.00 10.12 181 LYS B N 1
ATOM 4247 C CA . LYS B 1 121 ? -15.927 10.014 -8.146 1.00 10.24 181 LYS B CA 1
ATOM 4248 C C . LYS B 1 121 ? -15.410 11.102 -9.084 1.00 11.47 181 LYS B C 1
ATOM 4249 O O . LYS B 1 121 ? -14.222 11.046 -9.434 1.00 11.58 181 LYS B O 1
ATOM 4268 N N . PRO B 1 122 ? -16.194 12.109 -9.492 1.00 11.50 182 PRO B N 1
ATOM 4269 C CA . PRO B 1 122 ? -15.604 13.191 -10.307 1.00 12.88 182 PRO B CA 1
ATOM 4270 C C . PRO B 1 122 ? -14.440 13.894 -9.621 1.00 12.63 182 PRO B C 1
ATOM 4271 O O . PRO B 1 122 ? -13.485 14.314 -10.297 1.00 11.57 182 PRO B O 1
ATOM 4282 N N . LEU B 1 123 ? -14.478 14.024 -8.294 1.00 10.63 183 LEU B N 1
ATOM 4283 C CA . LEU B 1 123 ? -13.332 14.583 -7.582 1.00 10.55 183 LEU B CA 1
ATOM 4284 C C . LEU B 1 123 ? -12.144 13.635 -7.641 1.00 10.99 183 LEU B C 1
ATOM 4285 O O . LEU B 1 123 ? -11.011 14.061 -7.897 1.00 9.16 183 LEU B O 1
ATOM 4301 N N . TYR B 1 124 ? -12.386 12.351 -7.411 1.00 9.14 184 TYR B N 1
ATOM 4302 C CA . TYR B 1 124 ? -11.332 11.349 -7.517 1.00 7.02 184 TYR B CA 1
ATOM 4303 C C . TYR B 1 124 ? -10.639 11.431 -8.875 1.00 8.34 184 TYR B C 1
ATOM 4304 O O . TYR B 1 124 ? -9.415 11.504 -8.953 1.00 7.28 184 TYR B O 1
ATOM 4322 N N . ASP B 1 125 ? -11.422 11.444 -9.957 1.00 8.24 185 ASP B N 1
ATOM 4323 C CA . ASP B 1 125 ? -10.849 11.530 -11.291 1.00 10.12 185 ASP B CA 1
ATOM 4324 C C . ASP B 1 125 ? -10.075 12.837 -11.479 1.00 11.29 185 ASP B C 1
ATOM 4325 O O . ASP B 1 125 ? -8.994 12.845 -12.100 1.00 11.40 185 ASP B O 1
ATOM 4334 N N . ALA B 1 126 ? -10.583 13.948 -10.929 1.00 9.67 186 ALA B N 1
ATOM 4335 C CA . ALA B 1 126 ? -9.854 15.215 -10.997 1.00 8.51 186 ALA B CA 1
ATOM 4336 C C . ALA B 1 126 ? -8.517 15.138 -10.278 1.00 8.87 186 ALA B C 1
ATOM 4337 O O . ALA B 1 126 ? -7.531 15.747 -10.726 1.00 8.50 186 ALA B O 1
ATOM 4344 N N . LEU B 1 127 ? -8.447 14.404 -9.163 1.00 8.77 187 LEU B N 1
ATOM 4345 C CA . LEU B 1 127 ? -7.177 14.255 -8.460 1.00 6.64 187 LEU B CA 1
ATOM 4346 C C . LEU B 1 127 ? -6.181 13.429 -9.272 1.00 8.05 187 LEU B C 1
ATOM 4347 O O . LEU B 1 127 ? -4.976 13.728 -9.279 1.00 7.53 187 LEU B O 1
ATOM 4363 N N . VAL B 1 128 ? -6.644 12.369 -9.945 1.00 6.49 188 VAL B N 1
ATOM 4364 C CA . VAL B 1 128 ? -5.740 11.587 -10.778 1.00 5.85 188 VAL B CA 1
ATOM 4365 C C . VAL B 1 128 ? -5.156 12.456 -11.888 1.00 7.91 188 VAL B C 1
ATOM 4366 O O . VAL B 1 128 ? -3.935 12.482 -12.112 1.00 7.70 188 VAL B O 1
ATOM 4379 N N . VAL B 1 129 ? -6.017 13.177 -12.608 1.00 8.76 189 VAL B N 1
ATOM 4380 C CA A VAL B 1 129 ? -5.496 13.987 -13.700 0.58 8.90 189 VAL B CA 1
ATOM 4381 C CA B VAL B 1 129 ? -5.550 14.033 -13.701 0.42 8.88 189 VAL B CA 1
ATOM 4382 C C . VAL B 1 129 ? -4.616 15.114 -13.171 1.00 9.38 189 VAL B C 1
ATOM 4383 O O . VAL B 1 129 ? -3.620 15.476 -13.816 1.00 10.05 189 VAL B O 1
ATOM 4408 N N . GLN B 1 130 ? -4.911 15.645 -11.981 1.00 8.85 190 GLN B N 1
ATOM 4409 C CA . GLN B 1 130 ? -4.042 16.649 -11.376 1.00 9.45 190 GLN B CA 1
ATOM 4410 C C . GLN B 1 130 ? -2.616 16.137 -11.299 1.00 8.19 190 GLN B C 1
ATOM 4411 O O . GLN B 1 130 ? -1.665 16.893 -11.511 1.00 7.77 190 GLN B O 1
ATOM 4425 N N . CYS B 1 131 ? -2.442 14.850 -10.997 1.00 6.73 191 CYS B N 1
ATOM 4426 C CA . CYS B 1 131 ? -1.108 14.302 -10.898 1.00 6.25 191 CYS B CA 1
ATOM 4427 C C . CYS B 1 131 ? -0.407 14.268 -12.251 1.00 8.17 191 CYS B C 1
ATOM 4428 O O . CYS B 1 131 ? 0.792 14.574 -12.343 1.00 8.20 191 CYS B O 1
ATOM 4436 N N . HIS B 1 132 ? -1.114 13.850 -13.298 1.00 7.25 192 HIS B N 1
ATOM 4437 C CA . HIS B 1 132 ? -0.511 13.871 -14.633 1.00 8.32 192 HIS B CA 1
ATOM 4438 C C . HIS B 1 132 ? -0.149 15.297 -15.037 1.00 8.14 192 HIS B C 1
ATOM 4439 O O . HIS B 1 132 ? 0.879 15.523 -15.690 1.00 7.85 192 HIS B O 1
ATOM 4453 N N . LYS B 1 133 ? -0.981 16.265 -14.653 1.00 7.04 193 LYS B N 1
ATOM 4454 C CA . LYS B 1 133 ? -0.717 17.660 -15.006 1.00 6.96 193 LYS B CA 1
ATOM 4455 C C . LYS B 1 133 ? 0.496 18.204 -14.274 1.00 10.29 193 LYS B C 1
ATOM 4456 O O . LYS B 1 133 ? 1.293 18.949 -14.856 1.00 10.78 193 LYS B O 1
ATOM 4475 N N . GLU B 1 134 ? 0.657 17.863 -12.997 1.00 7.97 194 GLU B N 1
ATOM 4476 C CA . GLU B 1 134 ? 1.853 18.262 -12.272 1.00 10.59 194 GLU B CA 1
ATOM 4477 C C . GLU B 1 134 ? 3.097 17.709 -12.938 1.00 10.21 194 GLU B C 1
ATOM 4478 O O . GLU B 1 134 ? 4.091 18.422 -13.116 1.00 11.10 194 GLU B O 1
ATOM 4490 N N . GLU B 1 135 ? 3.068 16.426 -13.316 1.00 9.41 195 GLU B N 1
ATOM 4491 C CA . GLU B 1 135 ? 4.206 15.833 -14.004 1.00 10.19 195 GLU B CA 1
ATOM 4492 C C . GLU B 1 135 ? 4.513 16.586 -15.291 1.00 10.28 195 GLU B C 1
ATOM 4493 O O . GLU B 1 135 ? 5.683 16.814 -15.627 1.00 10.23 195 GLU B O 1
ATOM 4505 N N . SER B 1 136 ? 3.476 16.942 -16.037 1.00 9.84 196 SER B N 1
ATOM 4506 C CA . SER B 1 136 ? 3.673 17.629 -17.306 1.00 11.00 196 SER B CA 1
ATOM 4507 C C . SER B 1 136 ? 4.291 19.005 -17.096 1.00 13.24 196 SER B C 1
ATOM 4508 O O . SER B 1 136 ? 5.146 19.431 -17.879 1.00 12.53 196 SER B O 1
ATOM 4516 N N . ILE B 1 137 ? 3.856 19.730 -16.059 1.00 12.53 197 ILE B N 1
ATOM 4517 C CA . ILE B 1 137 ? 4.448 21.047 -15.804 1.00 15.31 197 ILE B CA 1
ATOM 4518 C C . ILE B 1 137 ? 5.889 20.906 -15.361 1.00 17.59 197 ILE B C 1
ATOM 4519 O O . ILE B 1 137 ? 6.764 21.666 -15.797 1.00 14.55 197 ILE B O 1
ATOM 4535 N N . ALA B 1 138 ? 6.168 19.961 -14.469 1.00 13.98 198 ALA B N 1
ATOM 4536 C CA . ALA B 1 138 ? 7.546 19.731 -14.069 1.00 16.33 198 ALA B CA 1
ATOM 4537 C C . ALA B 1 138 ? 8.413 19.446 -15.286 1.00 19.36 198 ALA B C 1
ATOM 4538 O O . ALA B 1 138 ? 9.532 19.966 -15.398 1.00 15.54 198 ALA B O 1
ATOM 4545 N N . ASP B 1 139 ? 7.906 18.646 -16.227 1.00 12.75 199 ASP B N 1
ATOM 4546 C CA . ASP B 1 139 ? 8.663 18.342 -17.433 1.00 13.39 199 ASP B CA 1
ATOM 4547 C C . ASP B 1 139 ? 8.866 19.587 -18.293 1.00 17.62 199 ASP B C 1
ATOM 4548 O O . ASP B 1 139 ? 9.961 19.810 -18.821 1.00 14.59 199 ASP B O 1
ATOM 4557 N N . ASN B 1 140 ? 7.820 20.390 -18.466 1.00 15.37 200 ASN B N 1
ATOM 4558 C CA . ASN B 1 140 ? 7.949 21.614 -19.255 1.00 17.69 200 ASN B CA 1
ATOM 4559 C C . ASN B 1 140 ? 9.019 22.524 -18.674 1.00 22.46 200 ASN B C 1
ATOM 4560 O O . ASN B 1 140 ? 9.862 23.068 -19.405 1.00 21.05 200 ASN B O 1
ATOM 4571 N N . ILE B 1 141 ? 9.001 22.701 -17.357 1.00 16.76 201 ILE B N 1
ATOM 4572 C CA . ILE B 1 141 ? 9.950 23.579 -16.693 1.00 20.70 201 ILE B CA 1
ATOM 4573 C C . ILE B 1 141 ? 11.359 23.036 -16.815 1.00 20.98 201 ILE B C 1
ATOM 4574 O O . ILE B 1 141 ? 12.313 23.787 -17.069 1.00 25.17 201 ILE B O 1
ATOM 4590 N N . LEU B 1 142 ? 11.522 21.722 -16.629 1.00 16.45 202 LEU B N 1
ATOM 4591 C CA . LEU B 1 142 ? 12.837 21.105 -16.688 1.00 17.55 202 LEU B CA 1
ATOM 4592 C C . LEU B 1 142 ? 13.453 21.281 -18.067 1.00 21.50 202 LEU B C 1
ATOM 4593 O O . LEU B 1 142 ? 14.669 21.487 -18.190 1.00 23.73 202 LEU B O 1
ATOM 4609 N N . ASN B 1 143 ? 12.627 21.246 -19.116 1.00 16.36 203 ASN B N 1
ATOM 4610 C CA . ASN B 1 143 ? 13.077 21.227 -20.503 1.00 16.58 203 ASN B CA 1
ATOM 4611 C C . ASN B 1 143 ? 12.924 22.561 -21.227 1.00 21.03 203 ASN B C 1
ATOM 4612 O O . ASN B 1 143 ? 13.221 22.637 -22.426 1.00 24.49 203 ASN B O 1
ATOM 4623 N N . ALA B 1 144 ? 12.507 23.604 -20.522 1.00 26.12 204 ALA B N 1
ATOM 4624 C CA . ALA B 1 144 ? 12.439 24.935 -21.110 1.00 35.91 204 ALA B CA 1
ATOM 4625 C C . ALA B 1 144 ? 13.845 25.451 -21.379 1.00 32.23 204 ALA B C 1
ATOM 4626 O O . ALA B 1 144 ? 14.725 25.361 -20.518 1.00 36.42 204 ALA B O 1
ATOM 4633 N N . VAL B 1 145 ? 14.046 26.014 -22.562 1.00 49.62 205 VAL B N 1
ATOM 4634 C CA . VAL B 1 145 ? 15.350 26.545 -22.942 1.00 56.91 205 VAL B CA 1
ATOM 4635 C C . VAL B 1 145 ? 15.412 28.051 -22.684 1.00 64.53 205 VAL B C 1
ATOM 4636 O O . VAL B 1 145 ? 15.704 28.492 -21.568 1.00 51.51 205 VAL B O 1
#

Secondary structure (DSSP, 8-state):
-HHHHHHHHHHHHHHHHGGG-HHHHTS-HHHHHHHHHHHHHHHHHHHHHHHHSTTSB-TTTTTSSEEE-HHHHHHHTS--EEE-TTTTT--B-STTHHHHHHHHHTTSTT--HHHHHHHTHHHHHHHHHHHHHHHHHHHHHHT---/-HHHHHHHHHHHHHHHGGG-HHHHT--HHHHHHHHHHHHHHHHHHHHHHHHSTTSB-TTTTTS-EEE-HHHHHHHTS--EEE-TTTTT--BPPPP-HHHHHHHHTTSTT--HHHHHHHTHHHHHHHHHHHHHHHHHHHHHHH--

GO terms:
  GO:0031564 transcription antitermination (P, IDA)

B-factor: mean 23.47, std 13.69, range [4.42, 88.93]

Foldseek 3Di:
DVLVVQLVVLLVVLVVCVCVFQVLNPDDPVLSSVLSSLLSNLLSVQLVCQQVDPPFFDPPLQQLQWDFPVVVCVVVVHTDIDGDPPVRRRGGDPVSCVVSVVVSCVSVVVQDPVNCVRGPVVSSSVSNSVVSVVVVVVVCVVDPDD/DLVVQLVVLLVVCVVCVCVFVVQNPDDDVLSSVLSSLLSVVLSVVLVVQQPDPPFFDPPLQQLQWDFPVVVCVVVVHTDIDGDPVVRSRGGDDDDCVVSVVVSCVSVVVQDPVNCVRGPVVSSVVSNSVVSVVVVVVVCVVPPD

Solvent-accessible surface area: 17695 Å² total; per-residue (Å²): 113,112,132,85,158,32,6,63,181,10,22,127,52,0,73,161,7,4,62,147,34,164,19,0,32,193,46,130,55,107,38,40,47,114,0,0,94,29,0,0,53,71,0,34,58,15,19,41,188,8,4,42,59,37,52,28,17,8,86,94,10,13,0,15,2,94,37,68,25,130,75,108,33,177,136,169,73,163,88,28,80,101,95,4,68,134,22,154,30,74,2,9,54,96,157,58,3,63,50,0,27,171,21,0,27,163,57,22,116,129,16,73,89,93,48,3,58,144,9,0,37,52,0,2,23,23,0,0,33,61,12,0,81,114,18,35,104,51,33,98,122,57,36,57,149,175,130,131,98,134,32,2,63,181,11,20,107,52,0,68,155,13,2,59,151,36,186,16,0,35,192,39,125,60,103,29,40,42,98,0,0,83,20,0,0,29,14,0,37,37,23,29,51,143,6,42,83,63,131,80,14,44,17,153,85,11,93,0,15,2,91,34,67,28,128,76,110,32,180,136,171,73,159,91,25,79,100,88,4,45,137,25,139,31,80,1,11,51,126,102,115,11,43,28,2,9,17,1,0,18,69,56,22,104,119,11,38,81,67,43,4,49,143,11,0,60,55,0,11,39,28,0,1,37,60,10,1,73,113,57,48,101,49,78,102,122,148,97,72,196

Organism: Escherichia phage lambda (NCBI:txid2681611)

CATH classification: 1.10.274.110

Sequence (290 aa):
SDKQKAINYLMMQFAHKVSGKYRGVAKLEGNTKAKVLQVLATFAYADYCRSAATPGARCRDCHGTGRAVDIAKTKLWGRVVEKECGRCKGVGYSRMPASSAAYRAVTMMLIPNLTQQPTWSRRTVKPLYDALVVQCHKEESIADNILNAVTDKQKAINYLMQFAHKVSGKYRGVAKLEGNTKAKVLQVLATFAYADYCRSSAATPGARCRDCHGTGRAVDIAKTKLWGRVVEKECGRCKGVGYSSRMPASSAAYRAVTTMMLIPNLTQPTWSSRTVKPLYDALVVVQCHKEESIADNILNAV

InterPro domains:
  IPR003222 Antitermination protein [MF_04158] (1-207)
  IPR003222 Antitermination protein [PF03589] (23-111)
  IPR003222 Antitermination protein [PF03589] (113-199)
  IPR036410 Heat shock protein DnaJ, cysteine-rich domain superfamily [SSF57938] (115-154)
  IPR038500 Antitermination protein Q superfamily [G3DSA:1.10.274.110] (62-207)

Radius of gyration: 23.44 Å; Cα contacts (8 Å, |Δi|>4): 347; chains: 2; bounding box: 50×63×63 Å